Protein AF-A0A929ZZF8-F1 (afdb_monomer)

Solvent-accessible surface area (backbone atoms only — not comparable to full-atom values): 20125 Å² total; per-residue (Å²): 111,71,65,62,53,54,57,50,54,38,15,33,63,67,55,44,53,51,32,57,51,46,28,46,53,19,52,50,47,31,55,55,30,52,52,50,51,52,43,38,55,76,42,32,47,84,77,70,45,85,51,51,58,79,18,67,64,44,49,53,50,49,53,52,53,47,51,56,45,50,35,61,78,68,66,30,41,81,85,72,52,85,56,95,71,74,53,60,42,65,78,49,26,41,59,30,40,37,36,24,36,53,92,77,68,41,81,76,49,67,62,55,89,67,94,54,63,63,36,77,51,78,44,56,39,38,55,65,76,70,63,73,44,58,88,87,80,62,74,94,80,70,79,55,51,32,39,33,43,38,35,32,35,58,73,62,80,10,89,28,42,64,40,46,49,37,52,51,46,55,54,48,61,76,40,62,73,60,41,56,59,52,34,55,50,16,52,52,44,31,53,50,23,50,55,50,47,58,69,20,37,27,37,42,68,100,46,90,65,63,51,83,56,80,75,59,70,52,33,49,55,57,54,50,48,53,53,47,51,52,50,54,50,52,52,50,48,32,71,76,69,46,67,78,59,92,61,69,78,72,86,70,87,88,62,73,80,63,53,45,80,64,48,61,54,49,37,50,45,43,43,66,71,40,52,44,55,48,53,50,52,52,48,51,51,52,38,41,51,52,23,32,60,72,58,49,71,45,67,72,45,20,56,60,26,48,53,27,43,54,52,19,66,75,67,69,71,45,89,61,49,16,57,49,53,40,50,50,52,52,49,52,52,53,49,52,52,52,53,49,52,51,50,50,51,52,49,49,50,49,52,52,51,54,65,67,48,58,76,70,69,78,78,118

Sequence (364 aa):
MKERNKKRLRSSYLCKVIAFILFALAATADIVGMNAISYLSTAGAYDGISKYSDTADARARAAVTANNYVLYALDINTNFIGDQYKSFDRENSNLSVEIYEVASNQLIHKNFDVEESTLHGTAYFYGNNSDGYFQDYIEKNNEPTYRIEYSLAKDLNARDDFYYCDTVYNLQYRFRYIIFPIEFFSIIILIGSVIFLFYGAGHVDDKPGITLSWIDKIPLDIFAFIVLMVWTYASFYTYNNGFPDIAINFYQQGYYYGFAKASIIKYIMVIVGGVIPFLQFTLLFFLSLATRIKYGNWYKNTLIYYIGTIISDLLQIGGYFPVFLLGSFVFWVVFYFLVQLQLYVLLGIFLFIASYARPFLACV

Structure (mmCIF, N/CA/C/O backbone):
data_AF-A0A929ZZF8-F1
#
_entry.id   AF-A0A929ZZF8-F1
#
loop_
_atom_site.group_PDB
_atom_site.id
_atom_site.type_symbol
_atom_site.label_atom_id
_atom_site.label_alt_id
_atom_site.label_comp_id
_atom_site.label_asym_id
_atom_site.label_entity_id
_atom_site.label_seq_id
_atom_site.pdbx_PDB_ins_code
_atom_site.Cartn_x
_atom_site.Cartn_y
_atom_site.Cartn_z
_atom_site.occupancy
_atom_site.B_iso_or_equiv
_atom_site.auth_seq_id
_atom_site.auth_comp_id
_atom_site.auth_asym_id
_atom_site.auth_atom_id
_atom_site.pdbx_PDB_model_num
ATOM 1 N N . MET A 1 1 ? -28.400 26.271 21.221 1.00 49.81 1 MET A N 1
ATOM 2 C CA . MET A 1 1 ? -28.622 25.627 19.897 1.00 49.81 1 MET A CA 1
ATOM 3 C C . MET A 1 1 ? -27.403 24.828 19.398 1.00 49.81 1 MET A C 1
ATOM 5 O O . MET A 1 1 ? -27.570 23.659 19.072 1.00 49.81 1 MET A O 1
ATOM 9 N N . LYS A 1 2 ? -26.173 25.382 19.423 1.00 55.16 2 LYS A N 1
ATOM 10 C CA . LYS A 1 2 ? -24.924 24.678 19.026 1.00 55.16 2 LYS A CA 1
ATOM 11 C C . LYS A 1 2 ? -24.658 23.352 19.767 1.00 55.16 2 LYS A C 1
ATOM 13 O O . LYS A 1 2 ? -24.309 22.368 19.126 1.00 55.16 2 LYS A O 1
ATOM 18 N N . GLU A 1 3 ? -24.859 23.288 21.085 1.00 58.69 3 GLU A N 1
ATOM 19 C CA . GLU A 1 3 ? -24.644 22.052 21.866 1.00 58.69 3 GLU A CA 1
ATOM 20 C C . GLU A 1 3 ? -25.651 20.940 21.557 1.00 58.69 3 GLU A C 1
ATOM 22 O O . GLU A 1 3 ? -25.280 19.770 21.486 1.00 58.69 3 GLU A O 1
ATOM 27 N N . ARG A 1 4 ? -26.919 21.300 21.322 1.00 59.88 4 ARG A N 1
ATOM 28 C CA . ARG A 1 4 ? -27.975 20.344 20.959 1.00 59.88 4 ARG A CA 1
ATOM 29 C C . ARG A 1 4 ? -27.694 19.721 19.587 1.00 59.88 4 ARG A C 1
ATOM 31 O O . ARG A 1 4 ? -27.819 18.512 19.434 1.00 59.88 4 ARG A O 1
ATOM 38 N N . ASN A 1 5 ? -27.201 20.522 18.637 1.00 62.41 5 ASN A N 1
ATOM 39 C CA . ASN A 1 5 ? -26.766 20.038 17.324 1.00 62.41 5 ASN A CA 1
ATOM 40 C C . ASN A 1 5 ? -25.513 19.149 17.410 1.00 62.41 5 ASN A C 1
ATOM 42 O O . ASN A 1 5 ? -25.488 18.091 16.787 1.00 62.41 5 ASN A O 1
ATOM 46 N N . LYS A 1 6 ? -24.509 19.508 18.229 1.00 61.16 6 LYS A N 1
ATOM 47 C CA . LYS A 1 6 ? -23.326 18.654 18.474 1.00 61.16 6 LYS A CA 1
ATOM 48 C C . LYS A 1 6 ? -23.700 17.306 19.102 1.00 61.16 6 LYS A C 1
ATOM 50 O O . LYS A 1 6 ? -23.182 16.273 18.681 1.00 61.16 6 LYS A O 1
ATOM 55 N N . LYS A 1 7 ? -24.618 17.301 20.080 1.00 62.03 7 LYS A N 1
ATOM 56 C CA . LYS A 1 7 ? -25.124 16.063 20.696 1.00 62.03 7 LYS A CA 1
ATOM 57 C C . LYS A 1 7 ? -25.859 15.178 19.688 1.00 62.03 7 LYS A C 1
ATOM 59 O O . LYS A 1 7 ? -25.658 13.972 19.752 1.00 62.03 7 LYS A O 1
ATOM 64 N N . ARG A 1 8 ? -26.620 15.759 18.751 1.00 71.69 8 ARG A N 1
ATOM 65 C CA . ARG A 1 8 ? -27.340 15.031 17.687 1.00 71.69 8 ARG A CA 1
ATOM 66 C C . ARG A 1 8 ? -26.402 14.439 16.626 1.00 71.69 8 ARG A C 1
ATOM 68 O O . ARG A 1 8 ? -26.598 13.320 16.182 1.00 71.69 8 ARG A O 1
ATOM 75 N N . LEU A 1 9 ? -25.341 15.156 16.252 1.00 77.56 9 LEU A N 1
ATOM 76 C CA . LEU A 1 9 ? -24.381 14.683 15.242 1.00 77.56 9 LEU A CA 1
ATOM 77 C C . LEU A 1 9 ? -23.565 13.468 15.710 1.00 77.56 9 LEU A C 1
ATOM 79 O O . LEU A 1 9 ? -23.358 12.539 14.939 1.00 77.56 9 LEU A O 1
ATOM 83 N N . ARG A 1 10 ? -23.116 13.451 16.973 1.00 79.12 10 ARG A N 1
ATOM 84 C CA . ARG A 1 10 ? -22.292 12.347 17.511 1.00 79.12 10 ARG A CA 1
ATOM 85 C C . ARG A 1 10 ? -23.076 11.071 17.832 1.00 79.12 10 ARG A C 1
ATOM 87 O O . ARG A 1 10 ? -22.470 10.015 17.989 1.00 79.12 10 ARG A O 1
ATOM 94 N N . SER A 1 11 ? -24.387 11.188 18.025 1.00 82.75 11 SER A N 1
ATOM 95 C CA . SER A 1 11 ? -25.293 10.073 18.329 1.00 82.75 11 SER A CA 1
ATOM 96 C C . SER A 1 11 ? -25.892 9.466 17.058 1.00 82.75 11 SER A C 1
ATOM 98 O O . SER A 1 11 ? -26.111 8.255 17.028 1.00 82.75 11 SER A O 1
ATOM 100 N N . SER A 1 12 ? -25.989 10.263 15.986 1.00 88.19 12 SER A N 1
ATOM 101 C CA . SER A 1 12 ? -26.486 9.831 14.683 1.00 88.19 12 SER A CA 1
ATOM 102 C C . SER A 1 12 ? -25.690 8.676 14.080 1.00 88.19 12 SER A C 1
ATOM 104 O O . SER A 1 12 ? -24.490 8.787 13.813 1.00 88.19 12 SER A O 1
ATOM 106 N N . TYR A 1 13 ? -26.389 7.575 13.798 1.00 86.50 13 TYR A N 1
ATOM 107 C CA . TYR A 1 13 ? -25.817 6.418 13.110 1.00 86.50 13 TYR A CA 1
ATOM 108 C C . TYR A 1 13 ? -25.398 6.756 11.673 1.00 86.50 13 TYR A C 1
ATOM 110 O O . TYR A 1 13 ? -24.289 6.422 11.259 1.00 86.50 13 TYR A O 1
ATOM 118 N N . LEU A 1 14 ? -26.238 7.498 10.941 1.00 90.19 14 LEU A N 1
ATOM 119 C CA . LEU A 1 14 ? -25.970 7.893 9.556 1.00 90.19 14 LEU A CA 1
ATOM 120 C C . LEU A 1 14 ? -24.661 8.685 9.436 1.00 90.19 14 LEU A C 1
ATOM 122 O O . LEU A 1 14 ? -23.830 8.375 8.586 1.00 90.19 14 LEU A O 1
ATOM 126 N N . CYS A 1 15 ? -24.435 9.665 10.316 1.00 91.75 15 CYS A N 1
ATOM 127 C CA . CYS A 1 15 ? -23.204 10.457 10.292 1.00 91.75 15 CYS A CA 1
ATOM 128 C C . CYS A 1 15 ? -21.953 9.607 10.554 1.00 91.75 15 CYS A C 1
ATOM 130 O O . CYS A 1 15 ? -20.905 9.872 9.971 1.00 91.75 15 CYS A O 1
ATOM 132 N N . LYS A 1 16 ? -22.048 8.571 11.396 1.00 92.31 16 LYS A N 1
ATOM 133 C CA . LYS A 1 16 ? -20.931 7.646 11.648 1.00 92.31 16 LYS A CA 1
ATOM 134 C C . LYS A 1 16 ? -20.652 6.749 10.456 1.00 92.31 16 LYS A C 1
ATOM 136 O O . LYS A 1 16 ? -19.490 6.561 10.124 1.00 92.31 16 LYS A O 1
ATOM 141 N N . VAL A 1 17 ? -21.691 6.240 9.796 1.00 93.62 17 VAL A N 1
ATOM 142 C CA . VAL A 1 17 ? -21.530 5.462 8.560 1.00 93.62 17 VAL A CA 1
ATOM 143 C C . VAL A 1 17 ? -20.863 6.317 7.483 1.00 93.62 17 VAL A C 1
ATOM 145 O O . VAL A 1 17 ? -19.890 5.878 6.878 1.00 93.62 17 VAL A O 1
ATOM 148 N N . ILE A 1 18 ? -21.308 7.566 7.309 1.00 95.12 18 ILE A N 1
ATOM 149 C CA . ILE A 1 18 ? -20.677 8.511 6.377 1.00 95.12 18 ILE A CA 1
ATOM 150 C C . ILE A 1 18 ? -19.205 8.727 6.742 1.00 95.12 18 ILE A C 1
ATOM 152 O O . ILE A 1 18 ? -18.351 8.604 5.873 1.00 95.12 18 ILE A O 1
ATOM 156 N N . ALA A 1 19 ? -18.881 8.984 8.012 1.00 95.19 19 ALA A N 1
ATOM 157 C CA . ALA A 1 19 ? -17.493 9.161 8.444 1.00 95.19 19 ALA A CA 1
ATOM 158 C C . ALA A 1 19 ? -16.634 7.898 8.237 1.00 95.19 19 ALA A C 1
ATOM 160 O O . ALA A 1 19 ? -15.463 8.000 7.889 1.00 95.19 19 ALA A O 1
ATOM 161 N N . PHE A 1 20 ? -17.208 6.706 8.401 1.00 94.62 20 PHE A N 1
ATOM 162 C CA . PHE A 1 20 ? -16.515 5.437 8.170 1.00 94.62 20 PHE A CA 1
ATOM 163 C C . PHE A 1 20 ? -16.231 5.175 6.681 1.00 94.62 20 PHE A C 1
ATOM 165 O O . PHE A 1 20 ? -15.184 4.629 6.332 1.00 94.62 20 PHE A O 1
ATOM 172 N N . ILE A 1 21 ? -17.135 5.602 5.793 1.00 95.56 21 ILE A N 1
ATOM 173 C CA . ILE A 1 21 ? -16.930 5.561 4.337 1.00 95.56 21 ILE A CA 1
ATOM 174 C C . ILE A 1 21 ? -15.920 6.629 3.908 1.00 95.56 21 ILE A C 1
ATOM 176 O O . ILE A 1 21 ? -15.020 6.337 3.125 1.00 95.56 21 ILE A O 1
ATOM 180 N N . LEU A 1 22 ? -16.023 7.848 4.448 1.00 96.19 22 LEU A N 1
ATOM 181 C CA . LEU A 1 22 ? -15.064 8.924 4.188 1.00 96.19 22 LEU A CA 1
ATOM 182 C C . LEU A 1 22 ? -13.650 8.529 4.611 1.00 96.19 22 LEU A C 1
ATOM 184 O O . LEU A 1 22 ? -12.713 8.796 3.867 1.00 96.19 22 LEU A O 1
ATOM 188 N N . PHE A 1 23 ? -13.501 7.836 5.742 1.00 95.62 23 PHE A N 1
ATOM 189 C CA . PHE A 1 23 ? -12.228 7.247 6.151 1.00 95.62 23 PHE A CA 1
ATOM 190 C C . PHE A 1 23 ? -11.669 6.298 5.082 1.00 95.62 23 PHE A C 1
ATOM 192 O O . PHE A 1 23 ? -10.499 6.401 4.735 1.00 95.62 23 PHE A O 1
ATOM 199 N N . ALA A 1 24 ? -12.499 5.415 4.520 1.00 93.81 24 ALA A N 1
ATOM 200 C CA . ALA A 1 24 ? -12.081 4.462 3.489 1.00 93.81 24 ALA A CA 1
ATOM 201 C C . ALA A 1 24 ? -11.633 5.156 2.197 1.00 93.81 24 ALA A C 1
ATOM 203 O O . ALA A 1 24 ? -10.590 4.826 1.634 1.00 93.81 24 ALA A O 1
ATOM 204 N N . LEU A 1 25 ? -12.418 6.136 1.739 1.00 94.88 25 LEU A N 1
ATOM 205 C CA . LEU A 1 25 ? -12.122 6.907 0.532 1.00 94.88 25 LEU A CA 1
ATOM 206 C C . LEU A 1 25 ? -10.853 7.743 0.708 1.00 94.88 25 LEU A C 1
ATOM 208 O O . LEU A 1 25 ? -10.003 7.746 -0.177 1.00 94.88 25 LEU A O 1
ATOM 212 N N . ALA A 1 26 ? -10.706 8.401 1.860 1.00 95.00 26 ALA A N 1
ATOM 213 C CA . ALA A 1 26 ? -9.518 9.176 2.189 1.00 95.00 26 ALA A CA 1
ATOM 214 C C . ALA A 1 26 ? -8.275 8.287 2.293 1.00 95.00 26 ALA A C 1
ATOM 216 O O . ALA A 1 26 ? -7.273 8.605 1.672 1.00 95.00 26 ALA A O 1
ATOM 217 N N . ALA A 1 27 ? -8.352 7.145 2.984 1.00 89.94 27 ALA A N 1
ATOM 218 C CA . ALA A 1 27 ? -7.244 6.191 3.066 1.00 89.94 27 ALA A CA 1
ATOM 219 C C . ALA A 1 27 ? -6.866 5.611 1.692 1.00 89.94 27 ALA A C 1
ATOM 221 O O . ALA A 1 27 ? -5.693 5.395 1.414 1.00 89.94 27 ALA A O 1
ATOM 222 N N . THR A 1 28 ? -7.842 5.391 0.805 1.00 90.06 28 THR A N 1
ATOM 223 C CA . THR A 1 28 ? -7.565 4.951 -0.574 1.00 90.06 28 THR A CA 1
ATOM 224 C C . THR A 1 28 ? -6.835 6.038 -1.355 1.00 90.06 28 THR A C 1
ATOM 226 O O . THR A 1 28 ? -5.845 5.751 -2.021 1.00 90.06 28 THR A O 1
ATOM 229 N N . ALA A 1 29 ? -7.322 7.280 -1.273 1.00 91.12 29 ALA A N 1
ATOM 230 C CA . ALA A 1 29 ? -6.707 8.421 -1.941 1.00 91.12 29 ALA A CA 1
ATOM 231 C C . ALA A 1 29 ? -5.278 8.671 -1.441 1.00 91.12 29 ALA A C 1
ATOM 233 O O . ALA A 1 29 ? -4.411 8.903 -2.268 1.00 91.12 29 ALA A O 1
ATOM 234 N N . ASP A 1 30 ? -5.052 8.546 -0.132 1.00 88.81 30 ASP A N 1
ATOM 235 C CA . ASP A 1 30 ? -3.749 8.675 0.531 1.00 88.81 30 ASP A CA 1
ATOM 236 C C . ASP A 1 30 ? -2.758 7.601 0.059 1.00 88.81 30 ASP A C 1
ATOM 238 O O . ASP A 1 30 ? -1.693 7.899 -0.467 1.00 88.81 30 ASP A O 1
ATOM 242 N N . ILE A 1 31 ? -3.145 6.322 0.106 1.00 83.44 31 ILE A N 1
ATOM 243 C CA . ILE A 1 31 ? -2.264 5.232 -0.343 1.00 83.44 31 ILE A CA 1
ATOM 244 C C . ILE A 1 31 ? -1.918 5.380 -1.830 1.00 83.44 31 ILE A C 1
ATOM 246 O O . ILE A 1 31 ? -0.754 5.242 -2.210 1.00 83.44 31 ILE A O 1
ATOM 250 N N . VAL A 1 32 ? -2.906 5.646 -2.688 1.00 83.38 32 VAL A N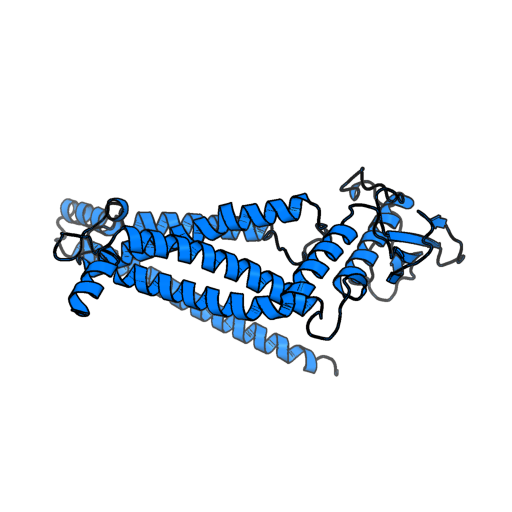 1
ATOM 251 C CA . VAL A 1 32 ? -2.670 5.821 -4.131 1.00 83.38 32 VAL A CA 1
ATOM 252 C C . VAL A 1 32 ? -1.847 7.087 -4.399 1.00 83.38 32 VAL A C 1
ATOM 254 O O . VAL A 1 32 ? -0.949 7.062 -5.242 1.00 83.38 32 VAL A O 1
ATOM 257 N N . GLY A 1 33 ? -2.128 8.166 -3.667 1.00 85.00 33 GLY A N 1
ATOM 258 C CA . GLY A 1 33 ? -1.442 9.451 -3.726 1.00 85.00 33 GLY A CA 1
ATOM 259 C C . GLY A 1 33 ? 0.035 9.328 -3.385 1.00 85.00 33 GLY A C 1
ATOM 260 O O . GLY A 1 33 ? 0.888 9.630 -4.224 1.00 85.00 33 GLY A O 1
ATOM 261 N N . MET A 1 34 ? 0.336 8.789 -2.207 1.00 81.56 34 MET A N 1
ATOM 262 C CA . MET A 1 34 ? 1.691 8.522 -1.732 1.00 81.56 34 MET A CA 1
ATOM 263 C C . MET A 1 34 ? 2.489 7.636 -2.699 1.00 81.56 34 MET A C 1
ATOM 265 O O . MET A 1 34 ? 3.639 7.953 -3.009 1.00 81.56 34 MET A O 1
ATOM 269 N N . ASN A 1 35 ? 1.888 6.562 -3.225 1.00 78.56 35 ASN A N 1
ATOM 270 C CA . ASN A 1 35 ? 2.550 5.687 -4.202 1.00 78.56 35 ASN A CA 1
ATOM 271 C C . ASN A 1 35 ? 2.909 6.432 -5.494 1.00 78.56 35 ASN A C 1
ATOM 273 O O . ASN A 1 35 ? 4.026 6.308 -5.995 1.00 78.56 35 ASN A O 1
ATOM 277 N N . ALA A 1 36 ? 1.987 7.233 -6.025 1.00 80.38 36 ALA A N 1
ATOM 278 C CA . ALA A 1 36 ? 2.232 8.008 -7.234 1.00 80.38 36 ALA A CA 1
ATOM 279 C C . ALA A 1 36 ? 3.254 9.137 -7.008 1.00 80.38 36 ALA A C 1
ATOM 281 O O . ALA A 1 36 ? 4.106 9.352 -7.866 1.00 80.38 36 ALA A O 1
ATOM 282 N N . ILE A 1 37 ? 3.236 9.818 -5.855 1.00 80.88 37 ILE A N 1
ATOM 283 C CA . ILE A 1 37 ? 4.266 10.809 -5.492 1.00 80.88 37 ILE A CA 1
ATOM 284 C C . ILE A 1 37 ? 5.641 10.137 -5.407 1.00 80.88 37 ILE A C 1
ATOM 286 O O . ILE A 1 37 ? 6.603 10.645 -5.980 1.00 80.88 37 ILE A O 1
ATOM 290 N N . SER A 1 38 ? 5.734 8.988 -4.730 1.00 78.62 38 SER A N 1
ATOM 291 C CA . SER A 1 38 ? 6.981 8.226 -4.593 1.00 78.62 38 SER A CA 1
ATOM 292 C C . SER A 1 38 ? 7.528 7.780 -5.953 1.00 78.62 38 SER A C 1
ATOM 294 O O . SER A 1 38 ? 8.702 8.010 -6.261 1.00 78.62 38 SER A O 1
ATOM 296 N N . TYR A 1 39 ? 6.670 7.232 -6.815 1.00 77.50 39 TYR A N 1
ATOM 297 C CA . TYR A 1 39 ? 7.050 6.833 -8.169 1.00 77.50 39 TYR A CA 1
ATOM 298 C C . TYR A 1 39 ? 7.491 8.029 -9.027 1.00 77.50 39 TYR A C 1
ATOM 300 O O . TYR A 1 39 ? 8.566 8.005 -9.619 1.00 77.50 39 TYR A O 1
ATOM 308 N N . LEU A 1 40 ? 6.716 9.116 -9.061 1.00 81.12 40 LEU A N 1
ATOM 309 C CA . LEU A 1 40 ? 7.071 10.310 -9.835 1.00 81.12 40 LEU A CA 1
ATOM 310 C C . LEU A 1 40 ? 8.361 10.968 -9.328 1.00 81.12 40 LEU A C 1
ATOM 312 O O . LEU A 1 40 ? 9.154 11.458 -10.132 1.00 81.12 40 LEU A O 1
ATOM 316 N N . SER A 1 41 ? 8.590 10.959 -8.013 1.00 78.06 41 SER A N 1
ATOM 317 C CA . SER A 1 41 ? 9.827 11.463 -7.416 1.00 78.06 41 SER A CA 1
ATOM 318 C C . SER A 1 41 ? 11.031 10.615 -7.812 1.00 78.06 41 SER A C 1
ATOM 320 O O . SER A 1 41 ? 12.045 11.168 -8.220 1.00 78.06 41 SER A O 1
ATOM 322 N N . THR A 1 42 ? 10.931 9.289 -7.724 1.00 76.00 42 THR A N 1
ATOM 323 C CA . THR A 1 42 ? 12.029 8.384 -8.113 1.00 76.00 42 THR A CA 1
ATOM 324 C C . THR A 1 42 ? 12.288 8.401 -9.618 1.00 76.00 42 THR A C 1
ATOM 326 O O . THR A 1 42 ? 13.431 8.274 -10.051 1.00 76.00 42 THR A O 1
ATOM 329 N N . ALA A 1 43 ? 11.253 8.640 -10.422 1.00 76.12 43 ALA A N 1
ATOM 330 C CA . ALA A 1 43 ? 11.365 8.813 -11.863 1.00 76.12 43 ALA A CA 1
ATOM 331 C C . ALA A 1 43 ? 11.850 10.217 -12.291 1.00 76.12 43 ALA A C 1
ATOM 333 O O . ALA A 1 43 ? 11.940 10.481 -13.489 1.00 76.12 43 ALA A O 1
ATOM 334 N N . GLY A 1 44 ? 12.136 11.130 -11.351 1.00 80.75 44 GLY A N 1
ATOM 335 C CA . GLY A 1 44 ? 12.631 12.484 -11.636 1.00 80.75 44 GLY A CA 1
ATOM 336 C C . GLY A 1 44 ? 11.606 13.412 -12.301 1.00 80.75 44 GLY A C 1
ATOM 337 O O . GLY A 1 44 ? 11.970 14.425 -12.902 1.00 80.75 44 GLY A O 1
ATOM 338 N N . ALA A 1 45 ? 10.309 13.100 -12.207 1.00 87.12 45 ALA A N 1
ATOM 339 C CA . ALA A 1 45 ? 9.242 13.881 -12.837 1.00 87.12 45 ALA A CA 1
ATOM 340 C C . ALA A 1 45 ? 9.136 15.319 -12.296 1.00 87.12 45 ALA A C 1
ATOM 342 O O . ALA A 1 45 ? 8.669 16.226 -12.992 1.00 87.12 45 ALA A O 1
ATOM 343 N N . TYR A 1 46 ? 9.556 15.529 -11.046 1.00 87.56 46 TYR A N 1
ATOM 344 C CA . TYR A 1 46 ? 9.621 16.847 -10.414 1.00 87.56 46 TYR A CA 1
ATOM 345 C C . TYR A 1 46 ? 10.919 17.606 -10.738 1.00 87.56 46 TYR A C 1
ATOM 347 O O . TYR A 1 46 ? 10.945 18.825 -10.583 1.00 87.56 46 TYR A O 1
ATOM 355 N N . ASP A 1 47 ? 11.925 16.914 -11.283 1.00 89.94 47 ASP A N 1
ATOM 356 C CA . ASP A 1 47 ? 13.244 17.453 -11.649 1.00 89.94 47 ASP A CA 1
ATOM 357 C C . ASP A 1 47 ? 13.357 17.794 -13.148 1.00 89.94 47 ASP A C 1
ATOM 359 O O . ASP A 1 47 ? 14.429 18.126 -13.649 1.00 89.94 47 ASP A O 1
ATOM 363 N N . GLY A 1 48 ? 12.242 17.730 -13.885 1.00 88.25 48 GLY A N 1
ATOM 364 C CA . GLY A 1 48 ? 12.161 18.120 -15.298 1.00 88.25 48 GLY A CA 1
ATOM 365 C C . GLY A 1 48 ? 12.108 16.959 -16.294 1.00 88.25 48 GLY A C 1
ATOM 366 O O . GLY A 1 48 ? 11.925 17.207 -17.487 1.00 88.25 48 GLY A O 1
ATOM 367 N N . ILE A 1 49 ? 12.184 15.705 -15.836 1.00 90.06 49 ILE A N 1
ATOM 368 C CA . ILE A 1 49 ? 11.953 14.538 -16.697 1.00 90.06 49 ILE A CA 1
ATOM 369 C C . ILE A 1 49 ? 10.464 14.497 -17.055 1.00 90.06 49 ILE A C 1
ATOM 371 O O . ILE A 1 49 ? 9.613 14.535 -16.173 1.00 90.06 49 ILE A O 1
ATOM 375 N N . SER A 1 50 ? 10.140 14.494 -18.349 1.00 91.00 50 SER A N 1
ATOM 376 C CA . SER A 1 50 ? 8.750 14.598 -18.832 1.00 91.00 50 SER A CA 1
ATOM 377 C C . SER A 1 50 ? 8.253 13.389 -19.609 1.00 91.00 50 SER A C 1
ATOM 379 O O . SER A 1 50 ? 7.054 13.278 -19.857 1.00 91.00 50 SER A O 1
ATOM 381 N N . LYS A 1 51 ? 9.159 12.486 -19.978 1.00 90.69 51 LYS A N 1
ATOM 382 C CA . LYS A 1 51 ? 8.868 11.276 -20.739 1.00 90.69 51 LYS A CA 1
ATOM 383 C C . LYS A 1 51 ? 9.347 10.066 -19.965 1.00 90.69 51 LYS A C 1
ATOM 385 O O . LYS A 1 51 ? 10.409 10.112 -19.344 1.00 90.69 51 LYS A O 1
ATOM 390 N N . TYR A 1 52 ? 8.606 8.969 -20.074 1.00 87.81 52 TYR A N 1
ATOM 391 C CA . TYR A 1 52 ? 9.000 7.713 -19.450 1.00 87.81 52 TYR A CA 1
ATOM 392 C C . TYR A 1 52 ? 10.356 7.212 -19.970 1.00 87.81 52 TYR A C 1
ATOM 394 O O . TYR A 1 52 ? 11.189 6.790 -19.172 1.00 87.81 52 TYR A O 1
ATOM 402 N N . SER A 1 53 ? 10.618 7.337 -21.276 1.00 88.06 53 SER A N 1
ATOM 403 C CA . SER A 1 53 ? 11.876 6.918 -21.921 1.00 88.06 53 SER A CA 1
ATOM 404 C C . SER A 1 53 ? 13.133 7.518 -21.288 1.00 88.06 53 SER A C 1
ATOM 406 O O . SER A 1 53 ? 14.196 6.906 -21.320 1.00 88.06 53 SER A O 1
ATOM 408 N N . ASP A 1 54 ? 13.014 8.703 -20.692 1.00 88.69 54 ASP A N 1
ATOM 409 C CA . ASP A 1 54 ? 14.139 9.440 -20.120 1.00 88.69 54 ASP A CA 1
ATOM 410 C C . ASP A 1 54 ? 14.421 9.033 -18.662 1.00 88.69 54 ASP A C 1
ATOM 412 O O . ASP A 1 54 ? 15.439 9.428 -18.090 1.00 88.69 54 ASP A O 1
ATOM 416 N N . THR A 1 55 ? 13.544 8.224 -18.058 1.00 84.00 55 THR A N 1
ATOM 417 C CA . THR A 1 55 ? 13.651 7.779 -16.664 1.00 84.00 55 THR A CA 1
ATOM 418 C C . THR A 1 55 ? 14.723 6.701 -16.477 1.00 84.00 55 THR A C 1
ATOM 420 O O . THR A 1 55 ? 15.025 5.910 -17.375 1.00 84.00 55 THR A O 1
ATOM 423 N N . ALA A 1 56 ? 15.279 6.621 -15.265 1.00 80.12 56 ALA A N 1
ATOM 424 C CA . ALA A 1 56 ? 16.202 5.548 -14.895 1.00 80.12 56 ALA A CA 1
ATOM 425 C C . ALA A 1 56 ? 15.530 4.160 -14.929 1.00 80.12 56 ALA A C 1
ATOM 427 O O . ALA A 1 56 ? 16.174 3.189 -15.319 1.00 80.12 56 ALA A O 1
ATOM 428 N N . ASP A 1 57 ? 14.235 4.071 -14.591 1.00 78.88 57 ASP A N 1
ATOM 429 C CA . ASP A 1 57 ? 13.461 2.823 -14.680 1.00 78.88 57 ASP A CA 1
ATOM 430 C C . ASP A 1 57 ? 13.366 2.321 -16.124 1.00 78.88 57 ASP A C 1
ATOM 432 O O . ASP A 1 57 ? 13.648 1.152 -16.372 1.00 78.88 57 ASP A O 1
ATOM 436 N N . ALA A 1 58 ? 13.046 3.191 -17.090 1.00 82.38 58 ALA A N 1
ATOM 437 C CA . ALA A 1 58 ? 12.982 2.794 -18.497 1.00 82.38 58 ALA A CA 1
ATOM 438 C C . ALA A 1 58 ? 14.326 2.249 -19.001 1.00 82.38 58 ALA A C 1
ATOM 440 O O . ALA A 1 58 ? 14.356 1.226 -19.687 1.00 82.38 58 ALA A O 1
ATOM 441 N N . ARG A 1 59 ? 15.443 2.879 -18.607 1.00 82.31 59 ARG A N 1
ATOM 442 C CA . ARG A 1 59 ? 16.801 2.415 -18.944 1.00 82.31 59 ARG A CA 1
ATOM 443 C C . ARG A 1 59 ? 17.125 1.062 -18.323 1.00 82.31 59 ARG A C 1
ATOM 445 O O . ARG A 1 59 ? 17.557 0.157 -19.034 1.00 82.31 59 ARG A O 1
ATOM 452 N N . ALA A 1 60 ? 16.893 0.913 -17.020 1.00 76.75 60 ALA A N 1
ATOM 453 C CA . ALA A 1 60 ? 17.143 -0.338 -16.309 1.00 76.75 60 ALA A CA 1
ATOM 454 C C . ALA A 1 60 ? 16.292 -1.482 -16.885 1.00 76.75 60 ALA A C 1
ATOM 456 O O . ALA A 1 60 ? 16.796 -2.571 -17.159 1.00 76.75 60 ALA A O 1
ATOM 457 N N . ARG A 1 61 ? 15.012 -1.213 -17.163 1.00 78.81 61 ARG A N 1
ATOM 458 C CA . ARG A 1 61 ? 14.082 -2.175 -17.758 1.00 78.81 61 ARG A CA 1
ATOM 459 C C . ARG A 1 61 ? 14.470 -2.563 -19.181 1.00 78.81 61 ARG A C 1
ATOM 461 O O . ARG A 1 61 ? 14.377 -3.743 -19.520 1.00 78.81 61 ARG A O 1
ATOM 468 N N . ALA A 1 62 ? 14.913 -1.610 -20.001 1.00 82.25 62 ALA A N 1
ATOM 469 C CA . ALA A 1 62 ? 15.421 -1.879 -21.345 1.00 82.25 62 ALA A CA 1
ATOM 470 C C . ALA A 1 62 ? 16.661 -2.777 -21.308 1.00 82.25 62 ALA A C 1
ATOM 472 O O . ALA A 1 62 ? 16.682 -3.796 -21.995 1.00 82.25 62 ALA A O 1
ATOM 473 N N . ALA A 1 63 ? 17.629 -2.481 -20.437 1.00 77.62 63 ALA A N 1
ATOM 474 C CA . ALA A 1 63 ? 18.828 -3.302 -20.274 1.00 77.62 63 ALA A CA 1
ATOM 475 C C . ALA A 1 63 ? 18.501 -4.744 -19.837 1.00 77.62 63 ALA A C 1
ATOM 477 O O . ALA A 1 63 ? 19.008 -5.701 -20.420 1.00 77.62 63 ALA A O 1
ATOM 478 N N . VAL A 1 64 ? 17.600 -4.917 -18.864 1.00 74.81 64 VAL A N 1
ATOM 479 C CA . VAL A 1 64 ? 17.174 -6.247 -18.388 1.00 74.81 64 VAL A CA 1
ATOM 480 C C . VAL A 1 64 ? 16.380 -7.007 -19.451 1.00 74.81 64 VAL A C 1
ATOM 482 O O . VAL A 1 64 ? 16.584 -8.203 -19.648 1.00 74.81 64 VAL A O 1
ATOM 485 N N . THR A 1 65 ? 15.479 -6.330 -20.162 1.00 78.19 65 THR A N 1
ATOM 486 C CA . THR A 1 65 ? 14.697 -6.964 -21.234 1.00 78.19 65 THR A CA 1
ATOM 487 C C . THR A 1 65 ? 15.606 -7.399 -22.382 1.00 78.19 65 THR A C 1
ATOM 489 O O . THR A 1 65 ? 15.438 -8.498 -22.906 1.00 78.19 65 THR A O 1
ATOM 492 N N . ALA A 1 66 ? 16.615 -6.590 -22.715 1.00 80.50 66 ALA A N 1
ATOM 493 C CA . ALA A 1 66 ? 17.640 -6.949 -23.685 1.00 80.50 66 ALA A CA 1
ATOM 494 C C . ALA A 1 66 ? 18.492 -8.142 -23.212 1.00 80.50 66 ALA A C 1
ATOM 496 O O . ALA A 1 66 ? 18.794 -9.025 -24.008 1.00 80.50 66 ALA A O 1
ATOM 497 N N . ASN A 1 67 ? 18.810 -8.236 -21.916 1.00 75.69 67 ASN A N 1
ATOM 498 C CA . ASN A 1 67 ? 19.494 -9.403 -21.345 1.00 75.69 67 ASN A CA 1
ATOM 499 C C . ASN A 1 67 ? 18.673 -10.691 -21.505 1.00 75.69 67 ASN A C 1
ATOM 501 O O . ASN A 1 67 ? 19.184 -11.712 -21.961 1.00 75.69 67 ASN A O 1
ATOM 505 N N . ASN A 1 68 ? 17.380 -10.630 -21.187 1.00 76.75 68 ASN A N 1
ATOM 506 C CA . ASN A 1 68 ? 16.482 -11.771 -21.359 1.00 76.75 68 ASN A CA 1
ATOM 507 C C . ASN A 1 68 ? 16.368 -12.183 -22.833 1.00 76.75 68 ASN A C 1
ATOM 509 O O . ASN A 1 68 ? 16.251 -13.371 -23.125 1.00 76.75 68 ASN A O 1
ATOM 513 N N . TYR A 1 69 ? 16.459 -11.222 -23.759 1.00 79.38 69 TYR A N 1
ATOM 514 C CA . TYR A 1 69 ? 16.521 -11.521 -25.183 1.00 79.38 69 TYR A CA 1
ATOM 515 C C . TYR A 1 69 ? 17.794 -12.269 -25.578 1.00 79.38 69 TYR A C 1
ATOM 517 O O . TYR A 1 69 ? 17.704 -13.201 -26.365 1.00 79.38 69 TYR A O 1
ATOM 525 N N . VAL A 1 70 ? 18.963 -11.930 -25.023 1.00 78.94 70 VAL A N 1
ATOM 526 C CA . VAL A 1 70 ? 20.205 -12.682 -25.293 1.00 78.94 70 VAL A CA 1
ATOM 527 C C . VAL A 1 70 ? 20.088 -14.129 -24.837 1.00 78.94 70 VAL A C 1
ATOM 529 O O . VAL A 1 70 ? 20.418 -15.037 -25.597 1.00 78.94 70 VAL A O 1
ATOM 532 N N . LEU A 1 71 ? 19.573 -14.346 -23.624 1.00 77.06 71 LEU A N 1
ATOM 533 C CA . LEU A 1 71 ? 19.355 -15.692 -23.091 1.00 77.06 71 LEU A CA 1
ATOM 534 C C . LEU A 1 71 ? 18.413 -16.516 -23.980 1.00 77.06 71 LEU A C 1
ATOM 536 O O . LEU A 1 71 ? 18.654 -17.704 -24.175 1.00 77.06 71 LEU A O 1
ATOM 540 N N . TYR A 1 72 ? 17.380 -15.873 -24.532 1.00 77.31 72 TYR A N 1
ATOM 541 C CA . TYR A 1 72 ? 16.420 -16.477 -25.457 1.00 77.31 72 TYR A CA 1
ATOM 542 C C . TYR A 1 72 ? 17.014 -16.736 -26.853 1.00 77.31 72 TYR A C 1
ATOM 544 O O . TYR A 1 72 ? 16.931 -17.848 -27.362 1.00 77.31 72 TYR A O 1
ATOM 552 N N . ALA A 1 73 ? 17.631 -15.728 -27.471 1.00 80.25 73 ALA A N 1
ATOM 553 C CA . ALA A 1 73 ? 18.127 -15.774 -28.845 1.00 80.25 73 ALA A CA 1
ATOM 554 C C . ALA A 1 73 ? 19.321 -16.718 -29.028 1.00 80.25 73 ALA A C 1
ATOM 556 O O . ALA A 1 73 ? 19.489 -17.296 -30.101 1.00 80.25 73 ALA A O 1
ATOM 557 N N . LEU A 1 74 ? 20.159 -16.850 -27.996 1.00 78.69 74 LEU A N 1
ATOM 558 C CA . LEU A 1 74 ? 21.350 -17.701 -28.012 1.00 78.69 74 LEU A CA 1
ATOM 559 C C . LEU A 1 74 ? 21.139 -19.050 -27.310 1.00 78.69 74 LEU A C 1
ATOM 561 O O . LEU A 1 74 ? 22.093 -19.814 -27.190 1.00 78.69 74 LEU A O 1
ATOM 565 N N . ASP A 1 75 ? 19.920 -19.333 -26.836 1.00 75.06 75 ASP A N 1
ATOM 566 C CA . ASP A 1 75 ? 19.554 -20.573 -26.132 1.00 75.06 75 ASP A CA 1
ATOM 567 C C . ASP A 1 75 ? 20.483 -20.906 -24.939 1.00 75.06 75 ASP A C 1
ATOM 569 O O . ASP A 1 75 ? 20.809 -22.057 -24.655 1.00 75.06 75 ASP A O 1
ATOM 573 N N . ILE A 1 76 ? 20.953 -19.868 -24.233 1.00 69.00 76 ILE A N 1
ATOM 574 C CA . ILE A 1 76 ? 21.972 -19.973 -23.170 1.00 69.00 76 ILE A CA 1
ATOM 575 C C . ILE A 1 76 ? 21.395 -20.552 -21.870 1.00 69.00 76 ILE A C 1
ATOM 577 O O . ILE A 1 76 ? 22.120 -21.152 -21.084 1.00 69.00 76 ILE A O 1
ATOM 581 N N . ASN A 1 77 ? 20.102 -20.376 -21.589 1.00 63.12 77 ASN A N 1
ATOM 582 C CA . ASN A 1 77 ? 19.494 -20.946 -20.386 1.00 63.12 77 ASN A CA 1
ATOM 583 C C . ASN A 1 77 ? 18.003 -21.237 -20.590 1.00 63.12 77 ASN A C 1
ATOM 585 O O . ASN A 1 77 ? 17.145 -20.378 -20.378 1.00 63.12 77 ASN A O 1
ATOM 589 N N . THR A 1 78 ? 17.687 -22.485 -20.939 1.00 52.75 78 THR A N 1
ATOM 590 C CA . THR A 1 78 ? 16.311 -22.954 -21.177 1.00 52.75 78 THR A CA 1
ATOM 591 C C . THR A 1 78 ? 15.435 -22.975 -19.919 1.00 52.75 78 THR A C 1
ATOM 593 O O . THR A 1 78 ? 14.211 -23.038 -20.027 1.00 52.75 78 THR A O 1
ATOM 596 N N . ASN A 1 79 ? 16.033 -22.913 -18.722 1.00 49.28 79 ASN A N 1
ATOM 597 C CA . ASN A 1 79 ? 15.312 -22.938 -17.443 1.00 49.28 79 ASN A CA 1
ATOM 598 C C . ASN A 1 79 ? 14.883 -21.538 -16.970 1.00 49.28 79 ASN A C 1
ATOM 600 O O . ASN A 1 79 ? 13.983 -21.432 -16.140 1.00 49.28 79 ASN A O 1
ATOM 604 N N . PHE A 1 80 ? 15.492 -20.471 -17.503 1.00 48.50 80 PHE A N 1
ATOM 605 C CA . PHE A 1 80 ? 15.121 -19.073 -17.228 1.00 48.50 80 PHE A CA 1
ATOM 606 C C . PHE A 1 80 ? 14.020 -18.541 -18.154 1.00 48.50 80 PHE A C 1
ATOM 608 O O . PHE A 1 80 ? 13.632 -17.374 -18.060 1.00 48.50 80 PHE A O 1
ATOM 615 N N . ILE A 1 81 ? 13.469 -19.399 -19.016 1.00 48.34 81 ILE A N 1
ATOM 616 C CA . ILE A 1 81 ? 12.321 -19.088 -19.863 1.00 48.34 81 ILE A CA 1
ATOM 617 C C . ILE A 1 81 ? 11.046 -19.114 -18.998 1.00 48.34 81 ILE A C 1
ATOM 619 O O . ILE A 1 81 ? 10.179 -19.973 -19.133 1.00 48.34 81 ILE A O 1
ATOM 623 N N . GLY A 1 82 ? 10.947 -18.164 -18.064 1.00 41.69 82 GLY A N 1
ATOM 624 C CA . GLY A 1 82 ? 9.788 -17.955 -17.189 1.00 41.69 82 GLY A CA 1
ATOM 625 C C . GLY A 1 82 ? 8.520 -17.511 -17.926 1.00 41.69 82 GLY A C 1
ATOM 626 O O . GLY A 1 82 ? 7.464 -17.445 -17.314 1.00 41.69 82 GLY A O 1
ATOM 627 N N . ASP A 1 83 ? 8.615 -17.263 -19.233 1.00 44.47 83 ASP A N 1
ATOM 628 C CA . ASP A 1 83 ? 7.496 -17.216 -20.169 1.00 44.47 83 ASP A CA 1
ATOM 629 C C . ASP A 1 83 ? 8.001 -17.743 -21.520 1.00 44.47 83 ASP A C 1
ATOM 631 O O . ASP A 1 83 ? 8.621 -17.003 -22.282 1.00 44.47 83 ASP A O 1
ATOM 635 N N . GLN A 1 84 ? 7.701 -18.999 -21.870 1.00 41.47 84 GLN A N 1
ATOM 636 C CA . GLN A 1 84 ? 7.942 -19.580 -23.212 1.00 41.47 84 GLN A CA 1
ATOM 637 C C . GLN A 1 84 ? 7.130 -18.887 -24.337 1.00 41.47 84 GLN A C 1
ATOM 639 O O . GLN A 1 84 ? 6.959 -19.432 -25.421 1.00 41.47 84 GLN A O 1
ATOM 644 N N . TYR A 1 85 ? 6.615 -17.683 -24.070 1.00 43.09 85 TYR A N 1
ATOM 645 C CA . TYR A 1 85 ? 5.641 -16.947 -24.870 1.00 43.09 85 TYR A CA 1
ATOM 646 C C . TYR A 1 85 ? 5.949 -15.448 -25.007 1.00 43.09 85 TYR A C 1
ATOM 648 O O . TYR A 1 85 ? 5.149 -14.736 -25.614 1.00 43.09 85 TYR A O 1
ATOM 656 N N . LYS A 1 86 ? 7.075 -14.933 -24.485 1.00 55.31 86 LYS A N 1
ATOM 657 C CA . LYS A 1 86 ? 7.523 -13.581 -24.863 1.00 55.31 86 LYS A CA 1
ATOM 658 C C . LYS A 1 86 ? 8.162 -13.649 -26.248 1.00 55.31 86 LYS A C 1
ATOM 660 O O . LYS A 1 86 ? 9.366 -13.836 -26.382 1.00 55.31 86 LYS A O 1
ATOM 665 N N . SER A 1 87 ? 7.341 -13.519 -27.284 1.00 62.59 87 SER A N 1
ATOM 666 C CA . SER A 1 87 ? 7.823 -13.209 -28.625 1.00 62.59 87 SER A CA 1
ATOM 667 C C . SER A 1 87 ? 8.445 -11.813 -28.606 1.00 62.59 87 SER A C 1
ATOM 669 O O . SER A 1 87 ? 7.819 -10.827 -28.219 1.00 62.59 87 SER A O 1
ATOM 671 N N . PHE A 1 88 ? 9.706 -11.730 -29.017 1.00 75.44 88 PHE A N 1
ATOM 672 C CA . PHE A 1 88 ? 10.424 -10.464 -29.194 1.00 75.44 88 PHE A CA 1
ATOM 673 C C . PHE A 1 88 ? 10.220 -9.879 -30.595 1.00 75.44 88 PHE A C 1
ATOM 675 O O . PHE A 1 88 ? 10.927 -8.957 -30.999 1.00 75.44 88 PHE A O 1
ATOM 682 N N . ASP A 1 89 ? 9.238 -10.412 -31.320 1.00 81.81 89 ASP A N 1
ATOM 683 C CA . ASP A 1 89 ? 8.782 -9.897 -32.599 1.00 81.81 89 ASP A CA 1
ATOM 684 C C . ASP A 1 89 ? 8.147 -8.519 -32.422 1.00 81.81 89 ASP A C 1
ATOM 686 O O . ASP A 1 89 ? 7.584 -8.193 -31.371 1.00 81.81 89 ASP A O 1
ATOM 690 N N . ARG A 1 90 ? 8.157 -7.724 -33.492 1.00 83.75 90 ARG A N 1
ATOM 691 C CA . ARG A 1 90 ? 7.645 -6.347 -33.479 1.00 83.75 90 ARG A CA 1
ATOM 692 C C . ARG A 1 90 ? 6.183 -6.227 -33.027 1.00 83.75 90 ARG A C 1
ATOM 694 O O . ARG A 1 90 ? 5.796 -5.195 -32.488 1.00 83.75 90 ARG A O 1
ATOM 701 N N . GLU A 1 91 ? 5.368 -7.261 -33.234 1.00 84.00 91 GLU A N 1
ATOM 702 C CA . GLU A 1 91 ? 3.959 -7.285 -32.807 1.00 84.00 91 GLU A CA 1
ATOM 703 C C . GLU A 1 91 ? 3.793 -7.377 -31.282 1.00 84.00 91 GLU A C 1
ATOM 705 O O . GLU A 1 91 ? 2.768 -6.962 -30.739 1.00 84.00 91 GLU A O 1
ATOM 710 N N . ASN A 1 92 ? 4.804 -7.908 -30.590 1.00 80.44 92 ASN A N 1
ATOM 711 C CA . ASN A 1 92 ? 4.736 -8.272 -29.176 1.00 80.44 92 ASN A CA 1
ATOM 712 C C . ASN A 1 92 ? 5.777 -7.544 -28.309 1.00 80.44 92 ASN A C 1
ATOM 714 O O . ASN A 1 92 ? 5.633 -7.527 -27.086 1.00 80.44 92 ASN A O 1
ATOM 718 N N . SER A 1 93 ? 6.769 -6.882 -28.917 1.00 85.06 93 SER A N 1
ATOM 719 C CA . SER A 1 93 ? 7.760 -6.060 -28.219 1.00 85.06 93 SER A CA 1
ATOM 720 C C . SER A 1 93 ? 8.024 -4.723 -28.914 1.00 85.06 93 SER A C 1
ATOM 722 O O . SER A 1 93 ? 8.116 -4.624 -30.139 1.00 85.06 93 SER A O 1
ATOM 724 N N . ASN A 1 94 ? 8.204 -3.679 -28.106 1.00 89.00 94 ASN A N 1
ATOM 725 C CA . ASN A 1 94 ? 8.611 -2.351 -28.554 1.00 89.00 94 ASN A CA 1
ATOM 726 C C . ASN A 1 94 ? 10.130 -2.119 -28.485 1.00 89.00 94 ASN A C 1
ATOM 728 O O . ASN A 1 94 ? 10.599 -1.075 -28.946 1.00 89.00 94 ASN A O 1
ATOM 732 N N . LEU A 1 95 ? 10.894 -3.065 -27.928 1.00 89.88 95 LEU A N 1
ATOM 733 C CA . LEU A 1 95 ? 12.342 -2.961 -27.751 1.00 89.88 95 LEU A CA 1
ATOM 734 C C . LEU A 1 95 ? 13.078 -3.715 -28.864 1.00 89.88 95 LEU A C 1
ATOM 736 O O . LEU A 1 95 ? 13.010 -4.940 -28.937 1.00 89.88 95 LEU A O 1
ATOM 740 N N . SER A 1 96 ? 13.805 -2.990 -29.709 1.00 91.12 96 SER A N 1
ATOM 741 C CA . SER A 1 96 ? 14.744 -3.587 -30.659 1.00 91.12 96 SER A CA 1
ATOM 742 C C . SER A 1 96 ? 16.054 -3.911 -29.956 1.00 91.12 96 SER A C 1
ATOM 744 O O . SER A 1 96 ? 16.521 -3.128 -29.125 1.00 91.12 96 SER A O 1
ATOM 746 N N . VAL A 1 97 ? 16.615 -5.075 -30.262 1.00 90.69 97 VAL A N 1
ATOM 747 C CA . VAL A 1 97 ? 17.847 -5.581 -29.667 1.00 90.69 97 VAL A CA 1
ATOM 748 C C . VAL A 1 97 ? 18.724 -6.187 -30.755 1.00 90.69 97 VAL A C 1
ATOM 750 O O . VAL A 1 97 ? 18.287 -7.043 -31.527 1.00 90.69 97 VAL A O 1
ATOM 753 N N . GLU A 1 98 ? 19.981 -5.765 -30.766 1.00 92.19 98 GLU A N 1
ATOM 754 C CA . GLU A 1 98 ? 21.041 -6.247 -31.640 1.00 92.19 98 GLU A CA 1
ATOM 755 C C . GLU A 1 98 ? 22.166 -6.840 -30.791 1.00 92.19 98 GLU A C 1
ATOM 757 O O . GLU A 1 98 ? 22.627 -6.228 -29.826 1.00 92.19 98 GLU A O 1
ATOM 762 N N . ILE A 1 99 ? 22.599 -8.048 -31.142 1.00 90.31 99 ILE A N 1
ATOM 763 C CA . ILE A 1 99 ? 23.613 -8.805 -30.409 1.00 90.31 99 ILE A CA 1
ATOM 764 C C . ILE A 1 99 ? 24.861 -8.906 -31.275 1.00 90.31 99 ILE A C 1
ATOM 766 O O . ILE A 1 99 ? 24.829 -9.498 -32.355 1.00 90.31 99 ILE A O 1
ATOM 770 N N . TYR A 1 100 ? 25.965 -8.379 -30.765 1.00 89.44 100 TYR A N 1
ATOM 771 C CA . TYR A 1 100 ? 27.277 -8.412 -31.392 1.00 89.44 100 TYR A CA 1
ATOM 772 C C . TYR A 1 100 ? 28.228 -9.284 -30.577 1.00 89.44 100 TYR A C 1
ATOM 774 O O . TYR A 1 100 ? 28.283 -9.186 -29.350 1.00 89.44 100 TYR A O 1
ATOM 782 N N . GLU A 1 101 ? 29.026 -10.104 -31.250 1.00 88.31 101 GLU A N 1
ATOM 783 C CA . GLU A 1 101 ? 30.162 -10.767 -30.612 1.00 88.31 101 GLU A CA 1
ATOM 784 C C . GLU A 1 101 ? 31.269 -9.742 -30.348 1.00 88.31 101 GLU A C 1
ATOM 786 O O . GLU A 1 101 ? 31.661 -9.006 -31.254 1.00 88.31 101 GLU A O 1
ATOM 791 N N . VAL A 1 102 ? 31.805 -9.684 -29.126 1.00 86.25 102 VAL A N 1
ATOM 792 C CA . VAL A 1 102 ? 32.830 -8.678 -28.785 1.00 86.25 102 VAL A CA 1
ATOM 793 C C . VAL A 1 102 ? 34.147 -8.938 -29.521 1.00 86.25 102 VAL A C 1
ATOM 795 O O . VAL A 1 102 ? 34.781 -7.994 -29.986 1.00 86.25 102 VAL A O 1
ATOM 798 N N . ALA A 1 103 ? 34.539 -10.207 -29.674 1.00 83.94 103 ALA A N 1
ATOM 799 C CA . ALA A 1 103 ? 35.815 -10.588 -30.280 1.00 83.94 103 ALA A CA 1
ATOM 800 C C . ALA A 1 103 ? 35.897 -10.264 -31.783 1.00 83.94 103 ALA A C 1
ATOM 802 O O . ALA A 1 103 ? 36.930 -9.798 -32.261 1.00 83.94 103 ALA A O 1
ATOM 803 N N . SER A 1 104 ? 34.817 -10.510 -32.529 1.00 84.25 104 SER A N 1
ATOM 804 C CA . SER A 1 104 ? 34.763 -10.317 -33.986 1.00 84.25 104 SER A CA 1
ATOM 805 C C . SER A 1 104 ? 34.050 -9.027 -34.406 1.00 84.25 104 SER A C 1
ATOM 807 O O . SER A 1 104 ? 34.135 -8.629 -35.568 1.00 84.25 104 SER A O 1
ATOM 809 N N . ASN A 1 105 ? 33.347 -8.365 -33.478 1.00 87.94 105 ASN A N 1
ATOM 810 C CA . ASN A 1 105 ? 32.431 -7.252 -33.744 1.00 87.94 105 ASN A CA 1
ATOM 811 C C . ASN A 1 105 ? 31.366 -7.587 -34.810 1.00 87.94 105 ASN A C 1
ATOM 813 O O . ASN A 1 105 ? 30.858 -6.698 -35.497 1.00 87.94 105 ASN A O 1
ATOM 817 N N . GLN A 1 106 ? 31.035 -8.870 -34.970 1.00 90.62 106 GLN A N 1
ATOM 818 C CA . GLN A 1 106 ? 30.047 -9.343 -35.930 1.00 90.62 106 GLN A CA 1
ATOM 819 C C . GLN A 1 106 ? 28.651 -9.369 -35.299 1.00 90.62 106 GLN A C 1
ATOM 821 O O . GLN A 1 106 ? 28.480 -9.815 -34.164 1.00 90.62 106 GLN A O 1
ATOM 826 N N . LEU A 1 107 ? 27.645 -8.920 -36.055 1.00 91.12 107 LEU A N 1
ATOM 827 C CA . LEU A 1 107 ? 26.238 -9.065 -35.683 1.00 91.12 107 LEU A CA 1
ATOM 828 C C . LEU A 1 107 ? 25.847 -10.549 -35.729 1.00 91.12 107 LEU A C 1
ATOM 830 O O . LEU A 1 107 ? 25.921 -11.180 -36.786 1.00 91.12 107 LEU A O 1
ATOM 834 N N . ILE A 1 108 ? 25.416 -11.089 -34.591 1.00 89.38 108 ILE A N 1
ATOM 835 C CA . ILE A 1 108 ? 24.945 -12.472 -34.456 1.00 89.38 108 ILE A CA 1
ATOM 836 C C . ILE A 1 108 ? 23.434 -12.538 -34.660 1.00 89.38 108 ILE A C 1
ATOM 838 O O . ILE A 1 108 ? 22.934 -13.400 -35.381 1.00 89.38 108 ILE A O 1
ATOM 842 N N . HIS A 1 109 ? 22.698 -11.645 -33.997 1.00 88.50 109 HIS A N 1
ATOM 843 C CA . HIS A 1 109 ? 21.245 -11.716 -33.962 1.00 88.50 109 HIS A CA 1
ATOM 844 C C . HIS A 1 109 ? 20.607 -10.338 -33.798 1.00 88.50 109 HIS A C 1
ATOM 846 O O . HIS A 1 109 ? 21.156 -9.461 -33.132 1.00 88.50 109 HIS A O 1
ATOM 852 N N . LYS A 1 110 ? 19.428 -10.167 -34.393 1.00 90.44 110 LYS A N 1
ATOM 853 C CA . LYS A 1 110 ? 18.620 -8.946 -34.342 1.00 90.44 110 LYS A CA 1
ATOM 854 C C . LYS A 1 110 ? 17.148 -9.326 -34.421 1.00 90.44 110 LYS A C 1
ATOM 856 O O . LYS A 1 110 ? 16.805 -10.166 -35.248 1.00 90.44 110 LYS A O 1
ATOM 861 N N . ASN A 1 111 ? 16.298 -8.730 -33.584 1.00 88.44 111 ASN A N 1
ATOM 862 C CA . ASN A 1 111 ? 14.856 -9.008 -33.635 1.00 88.44 111 ASN A CA 1
ATOM 863 C C . ASN A 1 111 ? 14.148 -8.253 -34.766 1.00 88.44 111 ASN A C 1
ATOM 865 O O . ASN A 1 111 ? 13.494 -8.865 -35.603 1.00 88.44 111 ASN A O 1
ATOM 869 N N . PHE A 1 112 ? 14.243 -6.925 -34.784 1.00 89.25 112 PHE A N 1
ATOM 870 C CA . PHE A 1 112 ? 13.575 -6.071 -35.761 1.00 89.25 112 PHE A CA 1
ATOM 871 C C . PHE A 1 112 ? 14.231 -4.690 -35.846 1.00 89.25 112 PHE A C 1
ATOM 873 O O . PHE A 1 112 ? 14.937 -4.254 -34.934 1.00 89.25 112 PHE A O 1
ATOM 880 N N . ASP A 1 113 ? 13.965 -3.989 -36.945 1.00 87.56 113 ASP A N 1
ATOM 881 C CA . ASP A 1 113 ? 14.386 -2.609 -37.177 1.00 87.56 113 ASP A CA 1
ATOM 882 C C . ASP A 1 113 ? 13.426 -1.590 -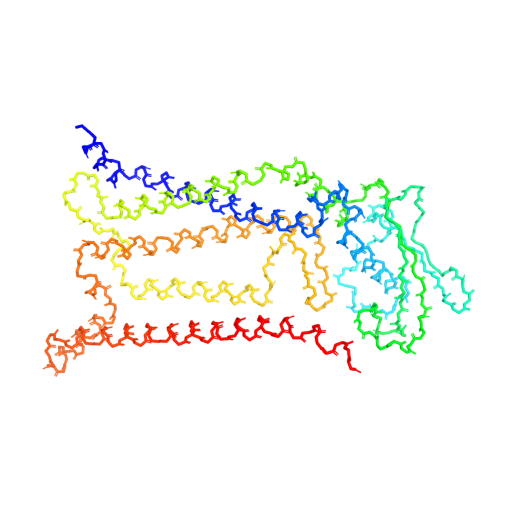36.552 1.00 87.56 113 ASP A C 1
ATOM 884 O O . ASP A 1 113 ? 12.208 -1.782 -36.515 1.00 87.56 113 ASP A O 1
ATOM 888 N N . VAL A 1 114 ? 13.986 -0.476 -36.080 1.00 86.62 114 VAL A N 1
ATOM 889 C CA . VAL A 1 114 ? 13.242 0.666 -35.538 1.00 86.62 114 VAL A CA 1
ATOM 890 C C . VAL A 1 114 ? 13.623 1.907 -36.330 1.00 86.62 114 VAL A C 1
ATOM 892 O O . VAL A 1 114 ? 14.794 2.268 -36.378 1.00 86.62 114 VAL A O 1
ATOM 895 N N . GLU A 1 115 ? 12.631 2.562 -36.935 1.00 82.56 115 GLU A N 1
ATOM 896 C CA . GLU A 1 115 ? 12.839 3.781 -37.729 1.00 82.56 115 GLU A CA 1
ATOM 897 C C . GLU A 1 115 ? 13.197 4.987 -36.849 1.00 82.56 115 GLU A C 1
ATOM 899 O O . GLU A 1 115 ? 14.156 5.704 -37.122 1.00 82.56 115 GLU A O 1
ATOM 904 N N . GLU A 1 116 ? 12.451 5.188 -35.757 1.00 87.50 116 GLU A N 1
ATOM 905 C CA . GLU A 1 116 ? 12.703 6.233 -34.763 1.00 87.50 116 GLU A CA 1
ATOM 906 C C . GLU A 1 116 ? 12.647 5.655 -33.347 1.00 87.50 116 GLU A C 1
ATOM 908 O O . GLU A 1 116 ? 11.726 4.914 -32.989 1.00 87.50 116 GLU A O 1
ATOM 913 N N . SER A 1 117 ? 13.615 6.033 -32.514 1.00 88.62 117 SER A N 1
ATOM 914 C CA . SER A 1 117 ? 13.752 5.539 -31.145 1.00 88.62 117 SER A CA 1
ATOM 915 C C . SER A 1 117 ? 13.818 6.680 -30.134 1.00 88.62 117 SER A C 1
ATOM 917 O O . SER A 1 117 ? 14.349 7.760 -30.395 1.00 88.62 117 SER A O 1
ATOM 919 N N . THR A 1 118 ? 13.232 6.430 -28.966 1.00 88.19 118 THR A N 1
ATOM 920 C CA . THR A 1 118 ? 13.214 7.357 -27.823 1.00 88.19 118 THR A CA 1
ATOM 921 C C . THR A 1 118 ? 14.293 7.068 -26.791 1.00 88.19 118 THR A C 1
ATOM 923 O O . THR A 1 118 ? 14.607 7.937 -25.983 1.00 88.19 118 THR A O 1
ATOM 926 N N . LEU A 1 119 ? 14.851 5.860 -26.797 1.00 88.12 119 LEU A N 1
ATOM 927 C CA . LEU A 1 119 ? 15.870 5.436 -25.849 1.00 88.12 119 LEU A CA 1
ATOM 928 C C . LEU A 1 119 ? 16.851 4.531 -26.578 1.00 88.12 119 LEU A C 1
ATOM 930 O O . LEU A 1 119 ? 16.443 3.517 -27.131 1.00 88.12 119 LEU A O 1
ATOM 934 N N . HIS A 1 120 ? 18.134 4.858 -26.491 1.00 89.50 120 HIS A N 1
ATOM 935 C CA . HIS A 1 120 ? 19.212 3.984 -26.930 1.00 89.50 120 HIS A CA 1
ATOM 936 C C . HIS A 1 120 ? 20.131 3.679 -25.761 1.00 89.50 120 HIS A C 1
ATOM 938 O O . HIS A 1 120 ? 20.404 4.549 -24.926 1.00 89.50 120 HIS A O 1
ATOM 944 N N . GLY A 1 121 ? 20.638 2.457 -25.725 1.00 85.56 121 GLY A N 1
ATOM 945 C CA . GLY A 1 121 ? 21.659 2.086 -24.771 1.00 85.56 121 GLY A CA 1
ATOM 946 C C . GLY A 1 121 ? 22.492 0.920 -25.258 1.00 85.56 121 GLY A C 1
ATOM 947 O O . GLY A 1 121 ? 22.112 0.165 -26.152 1.00 85.56 121 GLY A O 1
ATOM 948 N N . THR A 1 122 ? 23.656 0.796 -24.636 1.00 84.69 122 THR A N 1
ATOM 949 C CA . THR A 1 122 ? 24.557 -0.328 -24.839 1.00 84.69 122 THR A CA 1
ATOM 950 C C . THR A 1 122 ? 24.659 -1.096 -23.537 1.00 84.69 122 THR A C 1
ATOM 952 O O . THR A 1 122 ? 24.710 -0.527 -22.445 1.00 84.69 122 THR A O 1
ATOM 955 N N . ALA A 1 123 ? 24.650 -2.403 -23.680 1.00 80.75 123 ALA A N 1
ATOM 956 C CA . ALA A 1 123 ? 24.627 -3.399 -22.642 1.00 80.75 123 ALA A CA 1
ATOM 957 C C . ALA A 1 123 ? 25.762 -4.393 -22.911 1.00 80.75 123 ALA A C 1
ATOM 959 O O . ALA A 1 123 ? 26.118 -4.630 -24.065 1.00 80.75 123 ALA A O 1
ATOM 960 N N . TYR A 1 124 ? 26.325 -4.984 -21.863 1.00 79.94 124 TYR A N 1
ATOM 961 C CA . TYR A 1 124 ? 27.362 -6.003 -22.005 1.00 79.94 124 TYR A CA 1
ATOM 962 C C . TYR A 1 124 ? 26.950 -7.251 -21.244 1.00 79.94 124 TYR A C 1
ATOM 964 O O . TYR A 1 124 ? 26.532 -7.172 -20.088 1.00 79.94 124 TYR A O 1
ATOM 972 N N . PHE A 1 125 ? 27.062 -8.389 -21.918 1.00 76.75 125 PHE A N 1
ATOM 973 C CA . PHE A 1 125 ? 26.765 -9.693 -21.353 1.00 76.75 125 PHE A CA 1
ATOM 974 C C . PHE A 1 125 ? 28.065 -10.403 -21.000 1.00 76.75 125 PHE A C 1
ATOM 976 O O . PHE A 1 125 ? 28.949 -10.566 -21.848 1.00 76.75 125 PHE A O 1
ATOM 983 N N . TYR A 1 126 ? 28.159 -10.840 -19.751 1.00 71.88 126 TYR A N 1
ATOM 984 C CA . TYR A 1 126 ? 29.322 -11.523 -19.211 1.00 71.88 126 TYR A CA 1
ATOM 985 C C . TYR A 1 126 ? 28.875 -12.911 -18.748 1.00 71.88 126 TYR A C 1
ATOM 987 O O . TYR A 1 126 ? 28.160 -13.045 -17.755 1.00 71.88 126 TYR A O 1
ATOM 995 N N . GLY A 1 127 ? 29.261 -13.948 -19.487 1.00 63.03 127 GLY A N 1
ATOM 996 C CA . GLY A 1 127 ? 28.942 -15.327 -19.131 1.00 63.03 127 GLY A CA 1
ATOM 997 C C . GLY A 1 127 ? 29.148 -16.295 -20.291 1.00 63.03 127 GLY A C 1
ATOM 998 O O . GLY A 1 127 ? 28.880 -15.959 -21.442 1.00 63.03 127 GLY A O 1
ATOM 999 N N . ASN A 1 128 ? 29.596 -17.510 -19.967 1.00 57.72 128 ASN A N 1
ATOM 1000 C CA . ASN A 1 128 ? 29.433 -18.676 -20.840 1.00 57.72 128 ASN A CA 1
ATOM 1001 C C . ASN A 1 128 ? 28.019 -19.254 -20.671 1.00 57.72 128 ASN A C 1
ATOM 1003 O O . ASN A 1 128 ? 27.305 -18.837 -19.761 1.00 57.72 128 ASN A O 1
ATOM 1007 N N . ASN A 1 129 ? 27.659 -20.203 -21.545 1.00 50.09 129 ASN A N 1
ATOM 1008 C CA . ASN A 1 129 ? 26.360 -20.851 -21.822 1.00 50.09 129 ASN A CA 1
ATOM 1009 C C . ASN A 1 129 ? 25.486 -21.354 -20.631 1.00 50.09 129 ASN A C 1
ATOM 1011 O O . ASN A 1 129 ? 24.695 -22.268 -20.824 1.00 50.09 129 ASN A O 1
ATOM 1015 N N . SER A 1 130 ? 25.611 -20.834 -19.409 1.00 45.72 130 SER A N 1
ATOM 1016 C CA . SER A 1 130 ? 24.771 -21.177 -18.255 1.00 45.72 130 SER A CA 1
ATOM 1017 C C . SER A 1 130 ? 24.541 -20.033 -17.250 1.00 45.72 130 SER A C 1
ATOM 1019 O O . SER A 1 130 ? 23.478 -20.005 -16.630 1.00 45.72 130 SER A O 1
ATOM 1021 N N . ASP A 1 131 ? 25.459 -19.060 -17.126 1.00 49.06 131 ASP A N 1
ATOM 1022 C CA . ASP A 1 131 ? 25.532 -18.162 -15.950 1.00 49.06 131 ASP A CA 1
ATOM 1023 C C . ASP A 1 131 ? 25.498 -16.661 -16.311 1.00 49.06 131 ASP A C 1
ATOM 1025 O O . ASP A 1 131 ? 26.200 -15.854 -15.714 1.00 49.06 131 ASP A O 1
ATOM 1029 N N . GLY A 1 132 ? 24.737 -16.259 -17.330 1.00 50.28 132 GLY A N 1
ATOM 1030 C CA . GLY A 1 132 ? 24.707 -14.867 -17.800 1.00 50.28 132 GLY A CA 1
ATOM 1031 C C . GLY A 1 132 ? 24.324 -13.836 -16.734 1.00 50.28 132 GLY A C 1
ATOM 1032 O O . GLY A 1 132 ? 23.181 -13.840 -16.274 1.00 50.28 132 GLY A O 1
ATOM 1033 N N . TYR A 1 133 ? 25.229 -12.903 -16.406 1.00 52.94 133 TYR A N 1
ATOM 1034 C CA . TYR A 1 133 ? 24.933 -11.769 -15.520 1.00 52.94 133 TYR A CA 1
ATOM 1035 C C . TYR A 1 133 ? 25.222 -10.416 -16.177 1.00 52.94 133 TYR A C 1
ATOM 1037 O O . TYR A 1 133 ? 26.157 -10.249 -16.965 1.00 52.94 133 TYR A O 1
ATOM 1045 N N . PHE A 1 134 ? 24.418 -9.423 -15.789 1.00 56.09 134 PHE A N 1
ATOM 1046 C CA . PHE A 1 134 ? 24.648 -8.016 -16.091 1.00 56.09 134 PHE A CA 1
ATOM 1047 C C . PHE A 1 134 ? 25.525 -7.357 -15.015 1.00 56.09 134 PHE A C 1
ATOM 1049 O O . PHE A 1 134 ? 25.628 -7.843 -13.890 1.00 56.09 134 PHE A O 1
ATOM 1056 N N . GLN A 1 135 ? 26.119 -6.228 -15.388 1.00 50.53 135 GLN A N 1
ATOM 1057 C CA . GLN A 1 135 ? 27.225 -5.472 -14.782 1.00 50.53 135 GLN A CA 1
ATOM 1058 C C . GLN A 1 135 ? 27.207 -5.156 -13.261 1.00 50.53 135 GLN A C 1
ATOM 1060 O O . GLN A 1 135 ? 28.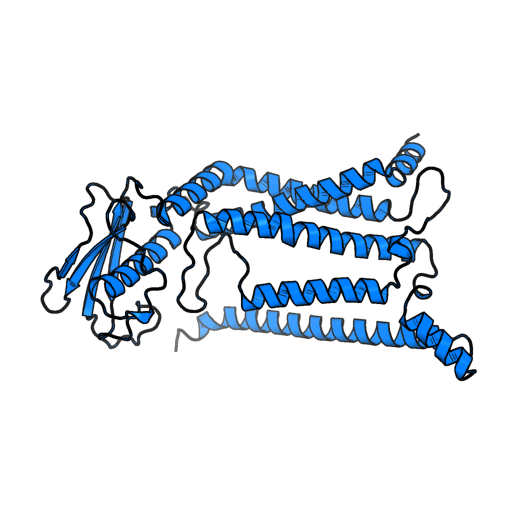157 -4.539 -12.787 1.00 50.53 135 GLN A O 1
ATOM 1065 N N . ASP A 1 136 ? 26.211 -5.578 -12.478 1.00 41.84 136 ASP A N 1
ATOM 1066 C CA . ASP A 1 136 ? 26.125 -5.263 -11.039 1.00 41.84 136 ASP A CA 1
ATOM 1067 C C . ASP A 1 136 ? 26.806 -6.297 -10.117 1.00 41.84 136 ASP A C 1
ATOM 1069 O O . ASP A 1 136 ? 27.083 -5.982 -8.961 1.00 41.84 136 ASP A O 1
ATOM 1073 N N . TYR A 1 137 ? 27.100 -7.516 -10.595 1.00 42.66 137 TYR A N 1
ATOM 1074 C CA . TYR A 1 137 ? 27.580 -8.624 -9.741 1.00 42.66 137 TYR A CA 1
ATOM 1075 C C . TYR A 1 137 ? 28.847 -9.344 -10.222 1.00 42.66 137 TYR A C 1
ATOM 1077 O O . TYR A 1 137 ? 29.191 -10.400 -9.693 1.00 42.66 137 TYR A O 1
ATOM 1085 N N . ILE A 1 138 ? 29.555 -8.791 -11.207 1.00 50.88 138 ILE A N 1
ATOM 1086 C CA . ILE A 1 138 ? 30.765 -9.416 -11.745 1.00 50.88 138 ILE A CA 1
ATOM 1087 C C . ILE A 1 138 ? 31.999 -8.626 -11.323 1.00 50.88 138 ILE A C 1
ATOM 1089 O O . ILE A 1 138 ? 32.108 -7.419 -11.543 1.00 50.88 138 ILE A O 1
ATOM 1093 N N . GLU A 1 139 ? 32.943 -9.341 -10.708 1.00 45.84 139 GLU A N 1
ATOM 1094 C CA . GLU A 1 139 ? 34.307 -8.872 -10.504 1.00 45.84 139 GLU A CA 1
ATOM 1095 C C . GLU A 1 139 ? 34.856 -8.337 -11.829 1.00 45.84 139 GLU A C 1
ATOM 1097 O O . GLU A 1 139 ? 34.812 -9.005 -12.857 1.00 45.84 139 GLU A O 1
ATOM 1102 N N . LYS A 1 140 ? 35.379 -7.113 -11.780 1.00 48.75 140 LYS A N 1
ATOM 1103 C CA . LYS A 1 140 ? 35.822 -6.231 -12.875 1.00 48.75 140 LYS A CA 1
ATOM 1104 C C . LYS A 1 140 ? 36.878 -6.816 -13.850 1.00 48.75 140 LYS A C 1
ATOM 1106 O O . LYS A 1 140 ? 37.450 -6.060 -14.627 1.00 48.75 140 LYS A O 1
ATOM 1111 N N . ASN A 1 141 ? 37.152 -8.122 -13.799 1.00 50.75 141 ASN A N 1
ATOM 1112 C CA . ASN A 1 141 ? 38.265 -8.816 -14.450 1.00 50.75 141 ASN A CA 1
ATOM 1113 C C . ASN A 1 141 ? 37.868 -9.755 -15.609 1.00 50.75 141 ASN A C 1
ATOM 1115 O O . ASN A 1 141 ? 38.768 -10.291 -16.248 1.00 50.75 141 ASN A O 1
ATOM 1119 N N . ASN A 1 142 ? 36.578 -9.960 -15.907 1.00 64.69 142 ASN A N 1
ATOM 1120 C CA . ASN A 1 142 ? 36.159 -10.771 -17.061 1.00 64.69 142 ASN A CA 1
ATOM 1121 C C . ASN A 1 142 ? 35.864 -9.899 -18.292 1.00 64.69 142 ASN A C 1
ATOM 1123 O O . ASN A 1 142 ? 35.173 -8.884 -18.192 1.00 64.69 142 ASN A O 1
ATOM 1127 N N . GLU A 1 143 ? 36.354 -10.313 -19.463 1.00 70.44 143 GLU A N 1
ATOM 1128 C CA . GLU A 1 143 ? 36.003 -9.689 -20.744 1.00 70.44 143 GLU A CA 1
ATOM 1129 C C . GLU A 1 143 ? 34.553 -10.045 -21.133 1.00 70.44 143 GLU A C 1
ATOM 1131 O O . GLU A 1 143 ? 34.136 -11.192 -20.947 1.00 70.44 143 GLU A O 1
ATOM 1136 N N . PRO A 1 144 ? 33.753 -9.085 -21.639 1.00 75.31 144 PRO A N 1
ATOM 1137 C CA . PRO A 1 144 ? 32.384 -9.359 -22.066 1.00 75.31 144 PRO A CA 1
ATOM 1138 C C . PRO A 1 144 ? 32.366 -10.245 -23.314 1.00 75.31 144 PRO A C 1
ATOM 1140 O O . PRO A 1 144 ? 33.140 -10.032 -24.245 1.00 75.31 144 PRO A O 1
ATOM 1143 N N . THR A 1 145 ? 31.436 -11.198 -23.366 1.00 80.31 145 THR A N 1
ATOM 1144 C CA . THR A 1 145 ? 31.274 -12.115 -24.507 1.00 80.31 145 THR A CA 1
ATOM 1145 C C . THR A 1 145 ? 30.451 -11.465 -25.620 1.00 80.31 145 THR A C 1
ATOM 1147 O O . THR A 1 145 ? 30.825 -11.521 -26.794 1.00 80.31 145 THR A O 1
ATOM 1150 N N . TYR A 1 146 ? 29.358 -10.787 -25.248 1.00 84.12 146 TYR A N 1
ATOM 1151 C CA . TYR A 1 146 ? 28.457 -10.123 -26.192 1.00 84.12 146 TYR A CA 1
ATOM 1152 C C . TYR A 1 146 ? 28.260 -8.645 -25.845 1.00 84.12 146 TYR A C 1
ATOM 1154 O O . TYR A 1 146 ? 28.055 -8.282 -24.681 1.00 84.12 146 TYR A O 1
ATOM 1162 N N . ARG A 1 147 ? 28.284 -7.794 -26.875 1.00 87.88 147 ARG A N 1
ATOM 1163 C CA . ARG A 1 147 ? 27.808 -6.409 -26.814 1.00 87.88 147 ARG A CA 1
ATOM 1164 C C . ARG A 1 147 ? 26.371 -6.388 -27.311 1.00 87.88 147 ARG A C 1
ATOM 1166 O O . ARG A 1 147 ? 26.076 -6.891 -28.389 1.00 87.88 147 ARG A O 1
ATOM 1173 N N . ILE A 1 148 ? 25.490 -5.793 -26.526 1.00 87.75 148 ILE A N 1
ATOM 1174 C CA . ILE A 1 148 ? 24.069 -5.698 -26.823 1.00 87.75 148 ILE A CA 1
ATOM 1175 C C . ILE A 1 148 ? 23.741 -4.232 -27.058 1.00 87.75 148 ILE A C 1
ATOM 1177 O O . ILE A 1 148 ? 23.966 -3.391 -26.187 1.00 87.75 148 ILE A O 1
ATOM 1181 N N . GLU A 1 149 ? 23.193 -3.919 -28.217 1.00 90.88 149 GLU A N 1
ATOM 1182 C CA . GLU A 1 149 ? 22.665 -2.594 -28.515 1.00 90.88 149 GLU A CA 1
ATOM 1183 C C . GLU A 1 149 ? 21.146 -2.681 -28.495 1.00 90.88 149 GLU A C 1
ATOM 1185 O O . GLU A 1 149 ? 20.558 -3.541 -29.146 1.00 90.88 149 GLU A O 1
ATOM 1190 N N . TYR A 1 150 ? 20.502 -1.836 -27.693 1.00 90.50 150 TYR A N 1
ATOM 1191 C CA . TYR A 1 150 ? 19.052 -1.843 -27.557 1.00 90.50 150 TYR A CA 1
ATOM 1192 C C . TYR A 1 150 ? 18.467 -0.461 -27.812 1.00 90.50 150 TYR A C 1
ATOM 1194 O O . TYR A 1 150 ? 19.035 0.567 -27.430 1.00 90.50 150 TYR A O 1
ATOM 1202 N N . SER A 1 151 ? 17.306 -0.457 -28.461 1.00 92.25 151 SER A N 1
ATOM 1203 C CA . SER A 1 151 ? 16.606 0.747 -28.894 1.00 92.25 151 SER A CA 1
ATOM 1204 C C . SER A 1 151 ? 15.110 0.617 -28.621 1.00 92.25 151 SER A C 1
ATOM 1206 O O . SER A 1 151 ? 14.457 -0.288 -29.143 1.00 92.25 151 SER A O 1
ATOM 1208 N N . LEU A 1 152 ? 14.546 1.511 -27.809 1.00 91.69 152 LEU A N 1
ATOM 1209 C CA . LEU A 1 152 ? 13.103 1.560 -27.569 1.00 91.69 152 LEU A CA 1
ATOM 1210 C C . LEU A 1 152 ? 12.436 2.379 -28.670 1.00 91.69 152 LEU A C 1
ATOM 1212 O O . LEU A 1 152 ? 12.713 3.576 -28.803 1.00 91.69 152 LEU A O 1
ATOM 1216 N N . ALA A 1 153 ? 11.532 1.755 -29.420 1.00 90.75 153 ALA A N 1
ATOM 1217 C CA . ALA A 1 153 ? 10.804 2.442 -30.475 1.00 90.75 153 ALA A CA 1
ATOM 1218 C C . ALA A 1 153 ? 10.004 3.630 -29.933 1.00 90.75 153 ALA A C 1
ATOM 1220 O O . ALA A 1 153 ? 9.389 3.543 -28.871 1.00 90.75 153 ALA A O 1
ATOM 1221 N N . LYS A 1 154 ? 9.996 4.728 -30.692 1.00 88.62 154 LYS A N 1
ATOM 1222 C CA . LYS A 1 154 ? 9.238 5.935 -30.349 1.00 88.62 154 LYS A CA 1
ATOM 1223 C C . LYS A 1 154 ? 7.735 5.672 -30.311 1.00 88.62 154 LYS A C 1
ATOM 1225 O O . LYS A 1 154 ? 7.064 6.108 -29.381 1.00 88.62 154 LYS A O 1
ATOM 1230 N N . ASP A 1 155 ? 7.236 4.940 -31.303 1.00 87.50 155 ASP A N 1
ATOM 1231 C CA . ASP A 1 155 ? 5.843 4.512 -31.362 1.00 87.50 155 ASP A CA 1
ATOM 1232 C C . ASP A 1 155 ? 5.708 3.109 -30.754 1.00 87.50 155 ASP A C 1
ATOM 1234 O O . ASP A 1 155 ? 6.196 2.108 -31.303 1.00 87.50 155 ASP A O 1
ATOM 1238 N N . LEU A 1 156 ? 5.062 3.066 -29.584 1.00 88.81 156 LEU A N 1
ATOM 1239 C CA . LEU A 1 156 ? 4.800 1.854 -28.811 1.00 88.81 156 LEU A CA 1
ATOM 1240 C C . LEU A 1 156 ? 3.539 1.152 -29.345 1.00 88.81 156 LEU A C 1
ATOM 1242 O O . LEU A 1 156 ? 2.423 1.417 -28.893 1.00 88.81 156 LEU A O 1
ATOM 1246 N N . ASN A 1 157 ? 3.716 0.267 -30.327 1.00 86.00 157 ASN A N 1
ATOM 1247 C CA . ASN A 1 157 ? 2.626 -0.460 -30.991 1.00 86.00 157 ASN A CA 1
ATOM 1248 C C . ASN A 1 157 ? 2.243 -1.757 -30.263 1.00 86.00 157 ASN A C 1
ATOM 1250 O O . ASN A 1 157 ? 1.071 -2.144 -30.263 1.00 86.00 157 ASN A O 1
ATOM 1254 N N . ALA A 1 158 ? 3.212 -2.421 -29.629 1.00 86.19 158 ALA A N 1
ATOM 1255 C CA . ALA A 1 158 ? 2.964 -3.619 -28.836 1.00 86.19 158 ALA A CA 1
ATOM 1256 C C . ALA A 1 158 ? 2.449 -3.240 -27.439 1.00 86.19 158 ALA A C 1
ATOM 1258 O O . ALA A 1 158 ? 2.896 -2.262 -26.844 1.00 86.19 158 ALA A O 1
ATOM 1259 N N . ARG A 1 159 ? 1.528 -4.028 -26.872 1.00 82.88 159 ARG A N 1
ATOM 1260 C CA . ARG A 1 159 ? 1.044 -3.846 -25.487 1.00 82.88 159 ARG A CA 1
ATOM 1261 C C . ARG A 1 159 ? 1.952 -4.557 -24.482 1.00 82.88 159 ARG A C 1
ATOM 1263 O O . ARG A 1 159 ? 1.489 -5.394 -23.708 1.00 82.88 159 ARG A O 1
ATOM 1270 N N . ASP A 1 160 ? 3.238 -4.250 -24.547 1.00 80.00 160 ASP A N 1
ATOM 1271 C CA . ASP A 1 160 ? 4.254 -4.793 -23.653 1.00 80.00 160 ASP A CA 1
ATOM 1272 C C . ASP A 1 160 ? 4.407 -3.948 -22.376 1.00 80.00 160 ASP A C 1
ATOM 1274 O O . ASP A 1 160 ? 3.661 -2.996 -22.127 1.00 80.00 160 ASP A O 1
ATOM 1278 N N . ASP A 1 161 ? 5.384 -4.311 -21.544 1.00 77.56 161 ASP A N 1
ATOM 1279 C CA . ASP A 1 161 ? 5.661 -3.618 -20.286 1.00 77.56 161 ASP A CA 1
ATOM 1280 C C . ASP A 1 161 ? 5.973 -2.122 -20.508 1.00 77.56 161 ASP A C 1
ATOM 1282 O O . ASP A 1 161 ? 5.546 -1.287 -19.710 1.00 77.56 161 ASP A O 1
ATOM 1286 N N . PHE A 1 162 ? 6.656 -1.757 -21.604 1.00 84.69 162 PHE A N 1
ATOM 1287 C CA . PHE A 1 162 ? 6.992 -0.361 -21.909 1.00 84.69 162 PHE A CA 1
ATOM 1288 C C . PHE A 1 162 ? 5.748 0.465 -22.236 1.00 84.69 162 PHE A C 1
ATOM 1290 O O . PHE A 1 162 ? 5.634 1.589 -21.747 1.00 84.69 162 PHE A O 1
ATOM 1297 N N . TYR A 1 163 ? 4.791 -0.095 -22.984 1.00 86.12 163 TYR A N 1
ATOM 1298 C CA . TYR A 1 163 ? 3.514 0.571 -23.267 1.00 86.12 163 TYR A CA 1
ATOM 1299 C C . TYR A 1 163 ? 2.739 0.902 -21.987 1.00 86.12 163 TYR A C 1
ATOM 1301 O O . TYR A 1 163 ? 2.227 2.015 -21.826 1.00 86.12 163 TYR A O 1
ATOM 1309 N N . TYR A 1 164 ? 2.649 -0.051 -21.054 1.00 81.81 164 TYR A N 1
ATOM 1310 C CA . TYR A 1 164 ? 1.927 0.164 -19.800 1.00 81.81 164 TYR A CA 1
ATOM 1311 C C . TYR A 1 164 ? 2.650 1.141 -18.874 1.00 81.81 164 TYR A C 1
ATOM 1313 O O . TYR A 1 164 ? 1.994 2.023 -18.316 1.00 81.81 164 TYR A O 1
ATOM 1321 N N . CYS A 1 165 ? 3.975 1.031 -18.745 1.00 81.62 165 CYS A N 1
ATOM 1322 C CA . CYS A 1 165 ? 4.764 1.980 -17.965 1.00 81.62 165 CYS A CA 1
ATOM 1323 C C . CYS A 1 165 ? 4.651 3.402 -18.520 1.00 81.62 165 CYS A C 1
ATOM 1325 O O . CYS A 1 165 ? 4.371 4.320 -17.754 1.00 81.62 165 CYS A O 1
ATOM 1327 N N . ASP A 1 166 ? 4.793 3.584 -19.836 1.00 87.44 166 ASP A N 1
ATOM 1328 C CA . ASP A 1 166 ? 4.649 4.894 -20.474 1.00 87.44 166 ASP A CA 1
ATOM 1329 C C . ASP A 1 166 ? 3.236 5.459 -20.271 1.00 87.44 166 ASP A C 1
ATOM 1331 O O . ASP A 1 166 ? 3.073 6.605 -19.852 1.00 87.44 166 ASP A O 1
ATOM 1335 N N . THR A 1 167 ? 2.200 4.632 -20.442 1.00 87.19 167 THR A N 1
ATOM 1336 C CA . THR A 1 167 ? 0.804 5.042 -20.215 1.00 87.19 167 THR A CA 1
ATOM 1337 C C . THR A 1 167 ? 0.566 5.498 -18.772 1.00 87.19 167 THR A C 1
ATOM 1339 O O . THR A 1 167 ? -0.042 6.549 -18.540 1.00 87.19 167 THR A O 1
ATOM 1342 N N . VAL A 1 168 ? 1.027 4.719 -17.787 1.00 84.25 168 VAL A N 1
ATOM 1343 C CA . VAL A 1 168 ? 0.855 5.029 -16.359 1.00 84.25 168 VAL A CA 1
ATOM 1344 C C . VAL A 1 168 ? 1.671 6.259 -15.974 1.00 84.25 168 VAL A C 1
ATOM 1346 O O . VAL A 1 168 ? 1.133 7.157 -15.322 1.00 84.25 168 VAL A O 1
ATOM 1349 N N . TYR A 1 169 ? 2.927 6.335 -16.416 1.00 86.75 169 TYR A N 1
ATOM 1350 C CA . TYR A 1 169 ? 3.793 7.483 -16.182 1.00 86.75 169 TYR A CA 1
ATOM 1351 C C . TYR A 1 169 ? 3.164 8.754 -16.748 1.00 86.75 169 TYR A C 1
ATOM 1353 O O . TYR A 1 169 ? 2.991 9.717 -16.010 1.00 86.75 169 TYR A O 1
ATOM 1361 N N . ASN A 1 170 ? 2.729 8.752 -18.011 1.00 90.56 170 ASN A N 1
ATOM 1362 C CA . ASN A 1 170 ? 2.120 9.921 -18.649 1.00 90.56 170 ASN A CA 1
ATOM 1363 C C . ASN A 1 170 ? 0.818 10.351 -17.956 1.00 90.56 170 ASN A C 1
ATOM 1365 O O . ASN A 1 170 ? 0.569 11.550 -17.777 1.00 90.56 170 ASN A O 1
ATOM 1369 N N . LEU A 1 171 ? 0.003 9.391 -17.504 1.00 88.81 171 LEU A N 1
ATOM 1370 C CA . LEU A 1 171 ? -1.194 9.682 -16.718 1.00 88.81 171 LEU A CA 1
ATOM 1371 C C . LEU A 1 171 ? -0.839 10.359 -15.389 1.00 88.81 171 LEU A C 1
ATOM 1373 O O . LEU A 1 171 ? -1.392 11.412 -15.072 1.00 88.81 171 LEU A O 1
ATOM 1377 N N . GLN A 1 172 ? 0.088 9.789 -14.620 1.00 88.62 172 GLN A N 1
ATOM 1378 C CA . GLN A 1 172 ? 0.505 10.350 -13.333 1.00 88.62 172 GLN A CA 1
ATOM 1379 C C . GLN A 1 172 ? 1.209 11.702 -13.511 1.00 88.62 172 GLN A C 1
ATOM 1381 O O . GLN A 1 172 ? 0.908 12.658 -12.795 1.00 88.62 172 GLN A O 1
ATOM 1386 N N . TYR A 1 173 ? 2.064 11.826 -14.527 1.00 90.31 173 TYR A N 1
ATOM 1387 C CA . TYR A 1 173 ? 2.783 13.046 -14.879 1.00 90.31 173 TYR A CA 1
ATOM 1388 C C . TYR A 1 173 ? 1.832 14.213 -15.158 1.00 90.31 173 TYR A C 1
ATOM 1390 O O . TYR A 1 173 ? 2.088 15.338 -14.715 1.00 90.31 173 TYR A O 1
ATOM 1398 N N . ARG A 1 174 ? 0.697 13.954 -15.826 1.00 92.88 174 ARG A N 1
ATOM 1399 C CA . ARG A 1 174 ? -0.362 14.949 -16.071 1.00 92.88 174 ARG A CA 1
ATOM 1400 C C . ARG A 1 174 ? -0.980 15.487 -14.777 1.00 92.88 174 ARG A C 1
ATOM 1402 O O . ARG A 1 174 ? -1.365 16.654 -14.730 1.00 92.88 174 ARG A O 1
ATOM 1409 N N . PHE A 1 175 ? -1.067 14.663 -13.736 1.00 90.88 175 PHE A N 1
ATOM 1410 C CA . PHE A 1 175 ? -1.677 15.012 -12.447 1.00 90.88 175 PHE A CA 1
ATOM 1411 C C . PHE A 1 175 ? -0.656 15.292 -11.330 1.00 90.88 175 PHE A C 1
ATOM 1413 O O . PHE A 1 175 ? -1.058 15.537 -10.191 1.00 90.88 175 PHE A O 1
ATOM 1420 N N . ARG A 1 176 ? 0.647 15.341 -11.644 1.00 92.62 176 ARG A N 1
ATOM 1421 C CA . ARG A 1 176 ? 1.754 15.365 -10.666 1.00 92.62 176 ARG A CA 1
ATOM 1422 C C . ARG A 1 176 ? 1.700 16.468 -9.611 1.00 92.62 176 ARG A C 1
ATOM 1424 O O . ARG A 1 176 ? 2.254 16.290 -8.535 1.00 92.62 176 ARG A O 1
ATOM 1431 N N . TYR A 1 177 ? 1.060 17.601 -9.903 1.00 93.06 177 TYR A N 1
ATOM 1432 C CA . TYR A 1 177 ? 0.900 18.699 -8.941 1.00 93.06 177 TYR A CA 1
ATOM 1433 C C . TYR A 1 177 ? -0.460 18.694 -8.239 1.00 93.06 177 TYR A C 1
ATOM 1435 O O . TYR A 1 177 ? -0.570 19.216 -7.136 1.00 93.06 177 TYR A O 1
ATOM 1443 N N . ILE A 1 178 ? -1.486 18.092 -8.850 1.00 93.50 178 ILE A N 1
ATOM 1444 C CA . ILE A 1 178 ? -2.831 17.965 -8.264 1.00 93.50 178 ILE A CA 1
ATOM 1445 C C . ILE A 1 178 ? -2.839 16.897 -7.164 1.00 93.50 178 ILE A C 1
ATOM 1447 O O . ILE A 1 178 ? -3.654 16.955 -6.247 1.00 93.50 178 ILE A O 1
ATOM 1451 N N . ILE A 1 179 ? -1.903 15.952 -7.206 1.00 90.88 179 ILE A N 1
ATOM 1452 C CA . ILE A 1 179 ? -1.822 14.889 -6.208 1.00 90.88 179 ILE A CA 1
ATOM 1453 C C . ILE A 1 179 ? -1.450 15.399 -4.807 1.00 90.88 179 ILE A C 1
ATOM 1455 O O . ILE A 1 179 ? -2.000 14.910 -3.831 1.00 90.88 179 ILE A O 1
ATOM 1459 N N . PHE A 1 180 ? -0.624 16.448 -4.691 1.00 91.00 180 PHE A N 1
ATOM 1460 C CA . PHE A 1 180 ? -0.262 17.041 -3.396 1.00 91.00 180 PHE A CA 1
ATOM 1461 C C . PHE A 1 180 ? -1.457 17.617 -2.619 1.00 91.00 180 PHE A C 1
ATOM 1463 O O . PHE A 1 180 ? -1.598 17.296 -1.440 1.00 91.00 180 PHE A O 1
ATOM 1470 N N . PRO A 1 181 ? -2.341 18.453 -3.207 1.00 94.81 181 PRO A N 1
ATOM 1471 C CA . PRO A 1 181 ? -3.527 18.898 -2.490 1.00 94.81 181 PRO A CA 1
ATOM 1472 C C . PRO A 1 181 ? -4.499 17.747 -2.212 1.00 94.81 181 PRO A C 1
ATOM 1474 O O . PRO A 1 181 ? -5.110 17.752 -1.148 1.00 94.81 181 PRO A O 1
ATOM 1477 N N . ILE A 1 182 ? -4.629 16.754 -3.105 1.00 92.94 182 ILE A N 1
ATOM 1478 C CA . ILE A 1 182 ? -5.435 15.550 -2.827 1.00 92.94 182 ILE A CA 1
ATOM 1479 C C . ILE A 1 182 ? -4.923 14.850 -1.563 1.00 92.94 182 ILE A C 1
ATOM 1481 O O . ILE A 1 182 ? -5.731 14.576 -0.680 1.00 92.94 182 ILE A O 1
ATOM 1485 N N . GLU A 1 183 ? -3.609 14.652 -1.453 1.00 89.88 183 GLU A N 1
ATOM 1486 C CA . GLU A 1 183 ? -2.950 14.044 -0.292 1.00 89.88 183 GLU A CA 1
ATOM 1487 C C . GLU A 1 183 ? -3.146 14.870 0.986 1.00 89.88 183 GLU A C 1
ATOM 1489 O O . GLU A 1 183 ? -3.481 14.379 2.061 1.00 89.88 183 GLU A O 1
ATOM 1494 N N . PHE A 1 184 ? -3.000 16.187 0.880 1.00 92.44 184 PHE A N 1
ATOM 1495 C CA . PHE A 1 184 ? -3.216 17.067 2.020 1.00 92.44 184 PHE A CA 1
ATOM 1496 C C . PHE A 1 184 ? -4.659 16.973 2.545 1.00 92.44 184 PHE A C 1
ATOM 1498 O O . PHE A 1 184 ? -4.892 16.880 3.755 1.00 92.44 184 PHE A O 1
ATOM 1505 N N . PHE A 1 185 ? -5.646 16.972 1.644 1.00 95.75 185 PHE A N 1
ATOM 1506 C CA . PHE A 1 185 ? -7.050 16.860 2.028 1.00 95.75 185 PHE A CA 1
ATOM 1507 C C . PHE A 1 185 ? -7.435 15.445 2.473 1.00 95.75 185 PHE A C 1
ATOM 1509 O O . PHE A 1 185 ? -8.254 15.329 3.389 1.00 95.75 185 PHE A O 1
ATOM 1516 N N . SER A 1 186 ? -6.861 14.385 1.893 1.00 93.38 186 SER A N 1
ATOM 1517 C CA . SER A 1 186 ? -7.105 13.006 2.334 1.00 93.38 186 SER A CA 1
ATOM 1518 C C . SER A 1 186 ? -6.668 12.830 3.786 1.00 93.38 186 SER A C 1
ATOM 1520 O O . SER A 1 186 ? -7.477 12.377 4.597 1.00 93.38 186 SER A O 1
ATOM 1522 N N . ILE A 1 187 ? -5.478 13.308 4.162 1.00 90.06 187 ILE A N 1
ATOM 1523 C CA . ILE A 1 187 ? -4.980 13.261 5.544 1.00 90.06 187 ILE A CA 1
ATOM 1524 C C . ILE A 1 187 ? -5.918 14.017 6.495 1.00 90.06 187 ILE A C 1
ATOM 1526 O O . ILE A 1 187 ? -6.291 13.497 7.552 1.00 90.06 187 ILE A O 1
ATOM 1530 N N . ILE A 1 188 ? -6.366 15.223 6.123 1.00 95.62 188 ILE A N 1
ATOM 1531 C CA . ILE A 1 188 ? -7.314 16.004 6.938 1.00 95.62 188 ILE A CA 1
ATOM 1532 C C . ILE A 1 188 ? -8.633 15.247 7.131 1.00 95.62 188 ILE A C 1
ATOM 1534 O O . ILE A 1 188 ? -9.154 15.191 8.250 1.00 95.62 188 ILE A O 1
ATOM 1538 N N . ILE A 1 189 ? -9.182 14.661 6.065 1.00 96.12 189 ILE A N 1
ATOM 1539 C CA . ILE A 1 189 ? -10.432 13.894 6.123 1.00 96.12 189 ILE A CA 1
ATOM 1540 C C . ILE A 1 189 ? -10.245 12.629 6.962 1.00 96.12 189 ILE A C 1
ATOM 1542 O O . ILE A 1 189 ? -11.134 12.291 7.746 1.00 96.12 189 ILE A O 1
ATOM 1546 N N . LEU A 1 190 ? -9.102 11.954 6.847 1.00 90.06 190 LEU A N 1
ATOM 1547 C CA . LEU A 1 190 ? -8.775 10.749 7.603 1.00 90.06 190 LEU A CA 1
ATOM 1548 C C . LEU A 1 190 ? -8.709 11.063 9.102 1.00 90.06 190 LEU A C 1
ATOM 1550 O O . LEU A 1 190 ? -9.443 10.456 9.887 1.00 90.06 190 LEU A O 1
ATOM 1554 N N . ILE A 1 191 ? -7.937 12.082 9.493 1.00 90.44 191 ILE A N 1
ATOM 1555 C CA . ILE A 1 191 ? -7.839 12.553 10.884 1.00 90.44 191 ILE A CA 1
ATOM 1556 C C . ILE A 1 191 ? -9.211 13.004 11.398 1.00 90.44 191 ILE A C 1
ATOM 1558 O O . ILE A 1 191 ? -9.637 12.599 12.482 1.00 90.44 191 ILE A O 1
ATOM 1562 N N . GLY A 1 192 ? -9.933 13.811 10.618 1.00 91.06 192 GLY A N 1
ATOM 1563 C CA . GLY A 1 192 ? -11.261 14.301 10.979 1.00 91.06 192 GLY A CA 1
ATOM 1564 C C . GLY A 1 192 ? -12.266 13.169 11.196 1.00 91.06 192 GLY A C 1
ATOM 1565 O O . GLY A 1 192 ? -13.016 13.191 12.175 1.00 91.06 192 GLY A O 1
ATOM 1566 N N . SER A 1 193 ? -12.240 12.150 10.334 1.00 92.88 193 SER A N 1
ATOM 1567 C CA . SER A 1 193 ? -13.097 10.964 10.433 1.00 92.88 193 SER A CA 1
ATOM 1568 C C . SER A 1 193 ? -12.766 10.147 11.677 1.00 92.88 193 SER A C 1
ATOM 1570 O O . SER A 1 193 ? -13.676 9.796 12.428 1.00 92.88 193 SER A O 1
ATOM 1572 N N . VAL A 1 194 ? -11.479 9.912 11.953 1.00 87.94 194 VAL A N 1
ATOM 1573 C CA . VAL A 1 194 ? -11.027 9.223 13.171 1.00 87.94 194 VAL A CA 1
ATOM 1574 C C . VAL A 1 194 ? -11.490 9.987 14.412 1.00 87.94 194 VAL A C 1
ATOM 1576 O O . VAL A 1 194 ? -12.200 9.423 15.244 1.00 87.94 194 VAL A O 1
ATOM 1579 N N . ILE A 1 195 ? -11.192 11.284 14.520 1.00 92.62 195 ILE A N 1
ATOM 1580 C CA . ILE A 1 195 ? -11.601 12.104 15.673 1.00 92.62 195 ILE A CA 1
ATOM 1581 C C . ILE A 1 195 ? -13.121 12.066 15.859 1.00 92.62 195 ILE A C 1
ATOM 1583 O O . ILE A 1 195 ? -13.604 11.871 16.977 1.00 92.62 195 ILE A O 1
ATOM 1587 N N . PHE A 1 196 ? -13.889 12.225 14.779 1.00 91.19 196 PHE A N 1
ATOM 1588 C CA . PHE A 1 196 ? -15.347 12.206 14.835 1.00 91.19 196 PHE A CA 1
ATOM 1589 C C . PHE A 1 196 ? -15.897 10.846 15.288 1.00 91.19 196 PHE A C 1
ATOM 1591 O O . PHE A 1 196 ? -16.760 10.793 16.172 1.00 91.19 196 PHE A O 1
ATOM 1598 N N . LEU A 1 197 ? -15.386 9.748 14.728 1.00 91.31 197 LEU A N 1
ATOM 1599 C CA . LEU A 1 197 ? -15.805 8.392 15.080 1.00 91.31 197 LEU A CA 1
ATOM 1600 C C . LEU A 1 197 ? -15.461 8.069 16.534 1.00 91.31 197 LEU A C 1
ATOM 1602 O O . LEU A 1 197 ? -16.323 7.586 17.270 1.00 91.31 197 LEU A O 1
ATOM 1606 N N . PHE A 1 198 ? -14.256 8.417 16.989 1.00 89.19 198 PHE A N 1
ATOM 1607 C CA . PHE A 1 198 ? -13.872 8.268 18.390 1.00 89.19 198 PHE A CA 1
ATOM 1608 C C . PHE A 1 198 ? -14.714 9.152 19.298 1.00 89.19 198 PHE A C 1
ATOM 1610 O O . PHE A 1 198 ? -15.120 8.687 20.357 1.00 89.19 198 PHE A O 1
ATOM 1617 N N . TYR A 1 199 ? -15.048 10.384 18.913 1.00 88.38 199 TYR A N 1
ATOM 1618 C CA . TYR A 1 199 ? -15.935 11.253 19.689 1.00 88.38 199 TYR A CA 1
ATOM 1619 C C . TYR A 1 199 ? -17.340 10.642 19.839 1.00 88.38 199 TYR A C 1
ATOM 1621 O O . TYR A 1 199 ? -17.876 10.576 20.952 1.00 88.38 199 TYR A O 1
ATOM 1629 N N . GLY A 1 200 ? -17.898 10.120 18.744 1.00 86.12 200 GLY A N 1
ATOM 1630 C CA . GLY A 1 200 ? -19.208 9.468 18.690 1.00 86.12 200 GLY A CA 1
ATOM 1631 C C . GLY A 1 200 ? -19.248 8.024 19.201 1.00 86.12 200 GLY A C 1
ATOM 1632 O O . GLY A 1 200 ? -20.344 7.492 19.394 1.00 86.12 200 GLY A O 1
ATOM 1633 N N . ALA A 1 201 ? -18.102 7.384 19.451 1.00 89.19 201 ALA A N 1
ATOM 1634 C CA . ALA A 1 201 ? -18.033 5.997 19.916 1.00 89.19 201 ALA A CA 1
ATOM 1635 C C . ALA A 1 201 ? -18.901 5.799 21.169 1.00 89.19 201 ALA A C 1
ATOM 1637 O O . ALA A 1 201 ? -18.797 6.581 22.125 1.00 89.19 201 ALA A O 1
ATOM 1638 N N . GLY A 1 202 ? -19.797 4.810 21.107 1.00 86.00 202 GLY A N 1
ATOM 1639 C CA . GLY A 1 202 ? -20.743 4.464 22.166 1.00 86.00 202 GLY A CA 1
ATOM 1640 C C . GLY A 1 202 ? -21.974 5.364 22.333 1.00 86.00 202 GLY A C 1
ATOM 1641 O O . GLY A 1 202 ? -22.870 5.011 23.088 1.00 86.00 202 GLY A O 1
ATOM 1642 N N . HIS A 1 203 ? -22.077 6.505 21.649 1.00 88.69 203 HIS A N 1
ATOM 1643 C CA . HIS A 1 203 ? -23.273 7.356 21.734 1.00 88.69 203 HIS A CA 1
ATOM 1644 C C . HIS A 1 203 ? -24.345 6.879 20.753 1.00 88.69 203 HIS A C 1
ATOM 1646 O O . HIS A 1 203 ? -24.040 6.707 19.580 1.00 88.69 203 HIS A O 1
ATOM 1652 N N . VAL A 1 204 ? -25.594 6.714 21.173 1.00 86.44 204 VAL A N 1
ATOM 1653 C CA . VAL A 1 204 ? -26.695 6.302 20.282 1.00 86.44 204 VAL A CA 1
ATOM 1654 C C . VAL A 1 204 ? -27.819 7.323 20.386 1.00 86.44 204 VAL A C 1
ATOM 1656 O O . VAL A 1 204 ? -28.006 7.916 21.451 1.00 86.44 204 VAL A O 1
ATOM 1659 N N . ASP A 1 205 ? -28.525 7.562 19.280 1.00 81.81 205 ASP A N 1
ATOM 1660 C CA . ASP A 1 205 ? -29.734 8.387 19.294 1.00 81.81 205 ASP A CA 1
ATOM 1661 C C . ASP A 1 205 ? -30.725 7.836 20.335 1.00 81.81 205 ASP A C 1
ATOM 1663 O O . ASP A 1 205 ? -30.827 6.627 20.552 1.00 81.81 205 ASP A O 1
ATOM 1667 N N . ASP A 1 206 ? -31.398 8.743 21.041 1.00 79.94 206 ASP A N 1
ATOM 1668 C CA . ASP A 1 206 ? -32.449 8.432 22.019 1.00 79.94 206 ASP A CA 1
ATOM 1669 C C . ASP A 1 206 ? -32.032 7.591 23.242 1.00 79.94 206 ASP A C 1
ATOM 1671 O O . ASP A 1 206 ? -32.882 7.194 24.042 1.00 79.94 206 ASP A O 1
ATOM 1675 N N . LYS A 1 207 ? -30.727 7.373 23.465 1.00 82.38 207 LYS A N 1
ATOM 1676 C CA . LYS A 1 207 ? -30.205 6.730 24.683 1.00 82.38 207 LYS A CA 1
ATOM 1677 C C . LYS A 1 207 ? -29.281 7.667 25.463 1.00 82.38 207 LYS A C 1
ATOM 1679 O O . LYS A 1 207 ? -28.270 8.123 24.921 1.00 82.38 207 LYS A O 1
ATOM 1684 N N . PRO A 1 208 ? -29.578 7.964 26.742 1.00 78.69 208 PRO A N 1
ATOM 1685 C CA . PRO A 1 208 ? -28.650 8.709 27.577 1.00 78.69 208 PRO A CA 1
ATOM 1686 C C . PRO A 1 208 ? -27.415 7.851 27.890 1.00 78.69 208 PRO A C 1
ATOM 1688 O O . PRO A 1 208 ? -27.528 6.683 28.248 1.00 78.69 208 PRO A O 1
ATOM 1691 N N . GLY A 1 209 ? -26.229 8.451 27.786 1.00 83.69 209 GLY A N 1
ATOM 1692 C CA . GLY A 1 209 ? -24.965 7.802 28.142 1.00 83.69 209 GLY A CA 1
ATOM 1693 C C . GLY A 1 209 ? -24.333 6.982 27.015 1.00 83.69 209 GLY A C 1
ATOM 1694 O O . GLY A 1 209 ? -24.499 7.280 25.831 1.00 83.69 209 GLY A O 1
ATOM 1695 N N . ILE A 1 210 ? -23.534 5.991 27.409 1.00 89.50 210 ILE A N 1
ATOM 1696 C CA . ILE A 1 210 ? -22.763 5.128 26.512 1.00 89.50 210 ILE A CA 1
ATOM 1697 C C . ILE A 1 210 ? -23.482 3.788 26.378 1.00 89.50 210 ILE A C 1
ATOM 1699 O O . ILE A 1 210 ? -23.853 3.175 27.373 1.00 89.50 210 ILE A O 1
ATOM 1703 N N . THR A 1 211 ? -23.670 3.329 25.146 1.00 90.19 211 THR A N 1
ATOM 1704 C CA . THR A 1 211 ? -24.300 2.050 24.815 1.00 90.19 211 THR A CA 1
ATOM 1705 C C . THR A 1 211 ? -23.280 1.133 24.152 1.00 9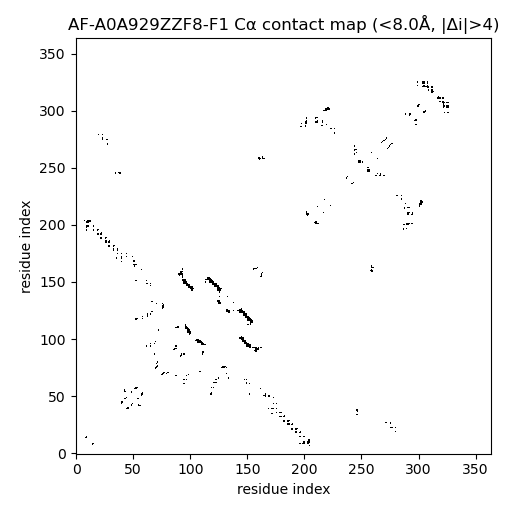0.19 211 THR A C 1
ATOM 1707 O O . THR A 1 211 ? -22.613 1.531 23.197 1.00 90.19 211 THR A O 1
ATOM 1710 N N . LEU A 1 212 ? -23.189 -0.103 24.643 1.00 88.38 212 LEU A N 1
ATOM 1711 C CA . LEU A 1 212 ? -22.380 -1.157 24.035 1.00 88.38 212 LEU A CA 1
ATOM 1712 C C . LEU A 1 212 ? -23.099 -1.750 22.816 1.00 88.38 212 LEU A C 1
ATOM 1714 O O . LEU A 1 212 ? -24.304 -2.013 22.848 1.00 88.38 212 LEU A O 1
ATOM 1718 N N . SER A 1 213 ? -22.348 -1.960 21.742 1.00 86.50 213 SER A N 1
ATOM 1719 C CA . SER A 1 213 ? -22.800 -2.603 20.508 1.00 86.50 213 SER A CA 1
ATOM 1720 C C . SER A 1 213 ? -22.666 -4.127 20.590 1.00 86.50 213 SER A C 1
ATOM 1722 O O . SER A 1 213 ? -22.095 -4.676 21.530 1.00 86.50 213 SER A O 1
ATOM 1724 N N . TRP A 1 214 ? -23.167 -4.848 19.584 1.00 86.38 214 TRP A N 1
ATOM 1725 C CA . TRP A 1 214 ? -23.029 -6.309 19.526 1.00 86.38 214 TRP A CA 1
ATOM 1726 C C . TRP A 1 214 ? -21.560 -6.761 19.477 1.00 86.38 214 TRP A C 1
ATOM 1728 O O . TRP A 1 214 ? -21.215 -7.752 20.111 1.00 86.38 214 TRP A O 1
ATOM 1738 N N . ILE A 1 215 ? -20.690 -6.002 18.797 1.00 87.38 215 ILE A N 1
ATOM 1739 C CA . ILE A 1 215 ? -19.249 -6.286 18.712 1.00 87.38 215 ILE A CA 1
ATOM 1740 C C . ILE A 1 215 ? -18.553 -6.125 20.069 1.00 87.38 215 ILE A C 1
ATOM 1742 O O . ILE A 1 215 ? -17.581 -6.813 20.368 1.00 87.38 215 ILE A O 1
ATOM 1746 N N . ASP A 1 216 ? -19.106 -5.274 20.939 1.00 88.06 216 ASP A N 1
ATOM 1747 C CA . ASP A 1 216 ? -18.604 -5.063 22.293 1.00 88.06 216 ASP A CA 1
ATOM 1748 C C . ASP A 1 216 ? -18.905 -6.243 23.221 1.00 88.06 216 ASP A C 1
ATOM 1750 O O . ASP A 1 216 ? -18.416 -6.245 24.343 1.00 88.06 216 ASP A O 1
ATOM 1754 N N . LYS A 1 217 ? -19.676 -7.247 22.776 1.00 87.38 217 LYS A N 1
ATOM 1755 C CA . LYS A 1 217 ? -19.895 -8.502 23.514 1.00 87.38 217 LYS A CA 1
ATOM 1756 C C . LYS A 1 217 ? -18.747 -9.496 23.350 1.00 87.38 217 LYS A C 1
ATOM 1758 O O . LYS A 1 217 ? -18.596 -10.370 24.192 1.00 87.38 217 LYS A O 1
ATOM 1763 N N . ILE A 1 218 ? -17.945 -9.374 22.290 1.00 90.19 218 ILE A N 1
ATOM 1764 C CA . ILE A 1 218 ? -16.766 -10.224 22.091 1.00 90.19 218 ILE A CA 1
ATOM 1765 C C . ILE A 1 218 ? -15.728 -9.849 23.160 1.00 90.19 218 ILE A C 1
ATOM 1767 O O . ILE A 1 218 ? -15.460 -8.652 23.315 1.00 90.19 218 ILE A O 1
ATOM 1771 N N . PRO A 1 219 ? -15.125 -10.801 23.892 1.00 91.56 219 PRO A N 1
ATOM 1772 C CA . PRO A 1 219 ? -14.056 -10.493 24.838 1.00 91.56 219 PRO A CA 1
ATOM 1773 C C . PRO A 1 219 ? -12.926 -9.692 24.176 1.00 91.56 219 PRO A C 1
ATOM 1775 O O . PRO A 1 219 ? -12.544 -9.958 23.036 1.00 91.56 219 PRO A O 1
ATOM 1778 N N . LEU A 1 220 ? -12.450 -8.644 24.854 1.00 88.44 220 LEU A N 1
ATOM 1779 C CA . LEU A 1 220 ? -11.561 -7.638 24.254 1.00 88.44 220 LEU A CA 1
ATOM 1780 C C . LEU A 1 220 ? -10.245 -8.241 23.757 1.00 88.44 220 LEU A C 1
ATOM 1782 O O . LEU A 1 220 ? -9.766 -7.884 22.688 1.00 88.44 220 LEU A O 1
ATOM 1786 N N . ASP A 1 221 ? -9.680 -9.149 24.537 1.00 88.00 221 ASP A N 1
ATOM 1787 C CA . ASP A 1 221 ? -8.472 -9.910 24.235 1.00 88.00 221 ASP A CA 1
ATOM 1788 C C . ASP A 1 221 ? -8.660 -10.888 23.072 1.00 88.00 221 ASP A C 1
ATOM 1790 O O . ASP A 1 221 ? -7.767 -10.992 22.238 1.00 88.00 221 ASP A O 1
ATOM 1794 N N . ILE A 1 222 ? -9.826 -11.529 22.938 1.00 91.25 222 ILE A N 1
ATOM 1795 C CA . ILE A 1 222 ? -10.154 -12.328 21.744 1.00 91.25 222 ILE A CA 1
ATOM 1796 C C . ILE A 1 222 ? -10.194 -11.433 20.504 1.00 91.25 222 ILE A C 1
ATOM 1798 O O . ILE A 1 222 ? -9.607 -11.772 19.478 1.00 91.25 222 ILE A O 1
ATOM 1802 N N . PHE A 1 223 ? -10.854 -10.274 20.583 1.00 90.81 223 PHE A N 1
ATOM 1803 C CA . PHE A 1 223 ? -10.907 -9.356 19.445 1.00 90.81 223 PHE A CA 1
ATOM 1804 C C . PHE A 1 223 ? -9.507 -8.816 19.101 1.00 90.81 223 PHE A C 1
ATOM 1806 O O . PHE A 1 223 ? -9.121 -8.811 17.933 1.00 90.81 223 PHE A O 1
ATOM 1813 N N . ALA A 1 224 ? -8.709 -8.449 20.109 1.00 87.62 224 ALA A N 1
ATOM 1814 C CA . ALA A 1 224 ? -7.321 -8.029 19.923 1.00 87.62 224 ALA A CA 1
ATOM 1815 C C . ALA A 1 224 ? -6.466 -9.134 19.283 1.00 87.62 224 ALA A C 1
ATOM 1817 O O . ALA A 1 224 ? -5.689 -8.855 18.374 1.00 87.62 224 ALA A O 1
ATOM 1818 N N . PHE A 1 225 ? -6.642 -10.387 19.710 1.00 88.31 225 PHE A N 1
ATOM 1819 C CA . PHE A 1 225 ? -5.947 -11.538 19.142 1.00 88.31 225 PHE A CA 1
ATOM 1820 C C . PHE A 1 225 ? -6.320 -11.769 17.675 1.00 88.31 225 PHE A C 1
ATOM 1822 O O . PHE A 1 225 ? -5.429 -11.968 16.856 1.00 88.31 225 PHE A O 1
ATOM 1829 N N . ILE A 1 226 ? -7.604 -11.669 17.314 1.00 90.81 226 ILE A N 1
ATOM 1830 C CA . ILE A 1 226 ? -8.048 -11.773 15.914 1.00 90.81 226 ILE A CA 1
ATOM 1831 C C . ILE A 1 226 ? -7.400 -10.672 15.068 1.00 90.81 226 ILE A C 1
ATOM 1833 O O . ILE A 1 226 ? -6.845 -10.962 14.012 1.00 90.81 226 ILE A O 1
ATOM 1837 N N . VAL A 1 227 ? -7.428 -9.419 15.533 1.00 87.44 227 VAL A N 1
ATOM 1838 C CA . VAL A 1 227 ? -6.777 -8.300 14.831 1.00 87.44 227 VAL A CA 1
ATOM 1839 C C . VAL A 1 227 ? -5.283 -8.573 14.657 1.00 87.44 227 VAL A C 1
ATOM 1841 O O . VAL A 1 227 ? -4.767 -8.429 13.550 1.00 87.44 227 VAL A O 1
ATOM 1844 N N . LEU A 1 228 ? -4.603 -9.027 15.713 1.00 85.81 228 LEU A N 1
ATOM 1845 C CA . LEU A 1 228 ? -3.178 -9.347 15.681 1.00 85.81 228 LEU A CA 1
ATOM 1846 C C . LEU A 1 228 ? -2.863 -10.493 14.715 1.00 85.81 228 LEU A C 1
ATOM 1848 O O . LEU A 1 228 ? -1.935 -10.360 13.927 1.00 85.81 228 LEU A O 1
ATOM 1852 N N . MET A 1 229 ? -3.646 -11.576 14.710 1.00 86.44 229 MET A N 1
ATOM 1853 C CA . MET A 1 229 ? -3.468 -12.682 13.763 1.00 86.44 229 MET A CA 1
ATOM 1854 C C . MET A 1 229 ? -3.572 -12.212 12.314 1.00 86.44 229 MET A C 1
ATOM 1856 O O . MET A 1 229 ? -2.750 -12.606 11.487 1.00 86.44 229 MET A O 1
ATOM 1860 N N . VAL A 1 230 ? -4.555 -11.362 12.003 1.00 85.06 230 VAL A N 1
ATOM 1861 C CA . VAL A 1 230 ? -4.706 -10.836 10.643 1.00 85.06 230 VAL A CA 1
ATOM 1862 C C . VAL A 1 230 ? -3.527 -9.919 10.289 1.00 85.06 230 VAL A C 1
ATOM 1864 O O . VAL A 1 230 ? -3.001 -10.044 9.186 1.00 85.06 230 VAL A O 1
ATOM 1867 N N . TRP A 1 231 ? -3.036 -9.086 11.220 1.00 79.44 231 TRP A N 1
ATOM 1868 C CA . TRP A 1 231 ? -1.805 -8.294 11.031 1.00 79.44 231 TRP A CA 1
ATOM 1869 C C . TRP A 1 231 ? -0.590 -9.184 10.767 1.00 79.44 231 TRP A C 1
ATOM 1871 O O . TRP A 1 231 ? 0.109 -8.980 9.780 1.00 79.44 231 TRP A O 1
ATOM 1881 N N . THR A 1 232 ? -0.359 -10.206 11.593 1.00 81.50 232 THR A N 1
ATOM 1882 C CA . THR A 1 232 ? 0.771 -11.127 11.428 1.00 81.50 232 THR A CA 1
ATOM 1883 C C . THR A 1 232 ? 0.698 -11.871 10.100 1.00 81.50 232 THR A C 1
ATOM 1885 O O . THR A 1 232 ? 1.709 -11.970 9.411 1.00 81.50 232 THR A O 1
ATOM 1888 N N . TYR A 1 233 ? -0.483 -12.353 9.706 1.00 81.12 233 TYR A N 1
ATOM 1889 C CA . TYR A 1 233 ? -0.655 -13.052 8.435 1.00 81.12 233 TYR A CA 1
ATOM 1890 C C . TYR A 1 233 ? -0.462 -12.117 7.236 1.00 81.12 233 TYR A C 1
ATOM 1892 O O . TYR A 1 233 ? 0.235 -12.482 6.293 1.00 81.12 233 TYR A O 1
ATOM 1900 N N . ALA A 1 234 ? -1.010 -10.898 7.283 1.00 75.94 234 ALA A N 1
ATOM 1901 C CA . ALA A 1 234 ? -0.824 -9.901 6.230 1.00 75.94 234 ALA A CA 1
ATOM 1902 C C . ALA A 1 234 ? 0.653 -9.491 6.086 1.00 75.94 234 ALA A C 1
ATOM 1904 O O . ALA A 1 234 ? 1.173 -9.435 4.969 1.00 75.94 234 ALA A O 1
ATOM 1905 N N . SER A 1 235 ? 1.355 -9.267 7.202 1.00 72.88 235 SER A N 1
ATOM 1906 C CA . SER A 1 235 ? 2.790 -8.964 7.205 1.00 72.88 235 SER A CA 1
ATOM 1907 C C . SER A 1 235 ? 3.631 -10.143 6.722 1.00 72.88 235 SER A C 1
ATOM 1909 O O . SER A 1 235 ? 4.529 -9.945 5.912 1.00 72.88 235 SER A O 1
ATOM 1911 N N . PHE A 1 236 ? 3.328 -11.369 7.156 1.00 74.81 236 PHE A N 1
ATOM 1912 C CA . PHE A 1 236 ? 4.005 -12.576 6.682 1.00 74.81 236 PHE A CA 1
ATOM 1913 C C . PHE A 1 236 ? 3.785 -12.783 5.180 1.00 74.81 236 PHE A C 1
ATOM 1915 O O . PHE A 1 236 ? 4.730 -13.071 4.450 1.00 74.81 236 PHE A O 1
ATOM 1922 N N . TYR A 1 237 ? 2.557 -12.597 4.696 1.00 71.94 237 TYR A N 1
ATOM 1923 C CA . TYR A 1 237 ? 2.248 -12.701 3.274 1.00 71.94 237 TYR A CA 1
ATOM 1924 C C . TYR A 1 237 ? 3.024 -11.661 2.461 1.00 71.94 237 TYR A C 1
ATOM 1926 O O . TYR A 1 237 ? 3.652 -12.024 1.471 1.00 71.94 237 TYR A O 1
ATOM 1934 N N . THR A 1 238 ? 3.041 -10.407 2.920 1.00 68.50 238 THR A N 1
ATOM 1935 C CA . THR A 1 238 ? 3.788 -9.310 2.282 1.00 68.50 238 THR A CA 1
ATOM 1936 C C . THR A 1 238 ? 5.295 -9.562 2.300 1.00 68.50 238 THR A C 1
ATOM 1938 O O . THR A 1 238 ? 5.966 -9.320 1.308 1.00 68.50 238 THR A O 1
ATOM 1941 N N . TYR A 1 239 ? 5.838 -10.083 3.402 1.00 65.06 239 TYR A N 1
ATOM 1942 C CA . TYR A 1 239 ? 7.263 -10.394 3.515 1.00 65.06 239 TYR A CA 1
ATOM 1943 C C . TYR A 1 239 ? 7.697 -11.506 2.549 1.00 65.06 239 TYR A C 1
ATOM 1945 O O . TYR A 1 239 ? 8.753 -11.400 1.937 1.00 65.06 239 TYR A O 1
ATOM 1953 N N . ASN A 1 240 ? 6.888 -12.560 2.391 1.00 65.12 240 ASN A N 1
ATOM 1954 C CA . ASN A 1 240 ? 7.253 -13.709 1.553 1.00 65.12 240 ASN A CA 1
ATOM 1955 C C . ASN A 1 240 ? 6.902 -13.541 0.071 1.00 65.12 240 ASN A C 1
ATOM 1957 O O . ASN A 1 240 ? 7.550 -14.151 -0.772 1.00 65.12 240 ASN A O 1
ATOM 1961 N N . ASN A 1 241 ? 5.864 -12.766 -0.253 1.00 61.09 241 ASN A N 1
ATOM 1962 C CA . ASN A 1 241 ? 5.368 -12.621 -1.627 1.00 61.09 241 ASN A CA 1
ATOM 1963 C C . ASN A 1 241 ? 5.602 -11.217 -2.204 1.00 61.09 241 ASN A C 1
ATOM 1965 O O . ASN A 1 241 ? 5.224 -10.963 -3.346 1.00 61.09 241 ASN A O 1
ATOM 1969 N N . GLY A 1 242 ? 6.196 -10.312 -1.419 1.00 55.88 242 GLY A N 1
ATOM 1970 C CA . GLY A 1 242 ? 6.239 -8.886 -1.718 1.00 55.88 242 GLY A CA 1
ATOM 1971 C C . GLY A 1 242 ? 4.872 -8.221 -1.530 1.00 55.88 242 GLY A C 1
ATOM 1972 O O . GLY A 1 242 ? 3.816 -8.864 -1.543 1.00 55.88 242 GLY A O 1
ATOM 1973 N N . PHE A 1 243 ? 4.874 -6.901 -1.359 1.00 53.69 243 PHE A N 1
ATOM 1974 C CA . PHE A 1 243 ? 3.672 -6.127 -1.646 1.00 53.69 243 PHE A CA 1
ATOM 1975 C C . PHE A 1 243 ? 3.545 -6.049 -3.174 1.00 53.69 243 PHE A C 1
ATOM 1977 O O . PHE A 1 243 ? 4.571 -5.952 -3.851 1.00 53.69 243 PHE A O 1
ATOM 1984 N N . PRO A 1 244 ? 2.340 -6.100 -3.768 1.00 51.75 244 PRO A N 1
ATOM 1985 C CA . PRO A 1 244 ? 2.191 -5.686 -5.152 1.00 51.75 244 PRO A CA 1
ATOM 1986 C C . PRO A 1 244 ? 2.469 -4.186 -5.176 1.00 51.75 244 PRO A C 1
ATOM 1988 O O . PRO A 1 244 ? 1.570 -3.384 -4.954 1.00 51.75 244 PRO A O 1
ATOM 1991 N N . ASP A 1 245 ? 3.724 -3.797 -5.336 1.00 46.78 245 ASP A N 1
ATOM 1992 C CA . ASP A 1 245 ? 4.076 -2.398 -5.483 1.00 46.78 245 ASP A CA 1
ATOM 1993 C C . ASP A 1 245 ? 3.605 -1.908 -6.856 1.00 46.78 245 ASP A C 1
ATOM 1995 O O . ASP A 1 245 ? 3.795 -2.572 -7.878 1.00 46.78 245 ASP A O 1
ATOM 1999 N N . ILE A 1 246 ? 3.002 -0.713 -6.893 1.00 42.78 246 ILE A N 1
ATOM 2000 C CA . ILE A 1 246 ? 2.918 0.070 -8.138 1.00 42.78 246 ILE A CA 1
ATOM 2001 C C . ILE A 1 246 ? 4.326 0.485 -8.578 1.00 42.78 246 ILE A C 1
ATOM 2003 O O . ILE A 1 246 ? 4.568 0.681 -9.763 1.00 42.78 246 ILE A O 1
ATOM 2007 N N . ALA A 1 247 ? 5.265 0.615 -7.646 1.00 38.34 247 ALA A N 1
ATOM 2008 C CA . ALA A 1 247 ? 6.636 0.987 -7.930 1.00 38.34 247 ALA A CA 1
ATOM 2009 C C . ALA A 1 247 ? 7.543 -0.243 -7.836 1.00 38.34 247 ALA A C 1
ATOM 2011 O O . ALA A 1 247 ? 7.937 -0.628 -6.751 1.00 38.34 247 ALA A O 1
ATOM 2012 N N . ILE A 1 248 ? 7.880 -0.813 -8.997 1.00 42.44 248 ILE A N 1
ATOM 2013 C CA . ILE A 1 248 ? 9.206 -1.374 -9.294 1.00 42.44 248 ILE A CA 1
ATOM 2014 C C . ILE A 1 248 ? 9.751 -2.284 -8.179 1.00 42.44 248 ILE A C 1
ATOM 2016 O O . ILE A 1 248 ? 10.340 -1.811 -7.214 1.00 42.44 248 ILE A O 1
ATOM 2020 N N . ASN A 1 249 ? 9.660 -3.605 -8.365 1.00 34.81 249 ASN A N 1
ATOM 2021 C CA . ASN A 1 249 ? 10.494 -4.534 -7.603 1.00 34.81 249 ASN A CA 1
ATOM 2022 C C . ASN A 1 249 ? 11.964 -4.103 -7.727 1.00 34.81 249 ASN A C 1
ATOM 2024 O O . ASN A 1 249 ? 12.609 -4.351 -8.746 1.00 34.81 249 ASN A O 1
ATOM 2028 N N . PHE A 1 250 ? 12.487 -3.449 -6.693 1.00 36.16 250 PHE A N 1
ATOM 2029 C CA . PHE A 1 250 ? 13.913 -3.270 -6.519 1.00 36.16 250 PHE A CA 1
ATOM 2030 C C . PHE A 1 250 ? 14.475 -4.608 -6.054 1.00 36.16 250 PHE A C 1
ATOM 2032 O O . PHE A 1 250 ? 14.161 -5.070 -4.961 1.00 36.16 250 PHE A O 1
ATOM 2039 N N . TYR A 1 251 ? 15.287 -5.218 -6.922 1.00 36.56 251 TYR A N 1
ATOM 2040 C CA . TYR A 1 251 ? 16.317 -6.206 -6.600 1.00 36.56 251 TYR A CA 1
ATOM 2041 C C . TYR A 1 251 ? 16.019 -7.106 -5.391 1.00 36.56 251 TYR A C 1
ATOM 2043 O O . TYR A 1 251 ? 16.710 -7.079 -4.374 1.00 36.56 251 TYR A O 1
ATOM 2051 N N . GLN A 1 252 ? 15.038 -7.990 -5.532 1.00 30.06 252 GLN A N 1
ATOM 2052 C CA . GLN A 1 252 ? 15.072 -9.254 -4.810 1.00 30.06 252 GLN A CA 1
ATOM 2053 C C . GLN A 1 252 ? 14.965 -10.377 -5.841 1.00 30.06 252 GLN A C 1
ATOM 2055 O O . GLN A 1 252 ? 13.913 -10.613 -6.420 1.00 30.06 252 GLN A O 1
ATOM 2060 N N . GLN A 1 253 ? 16.095 -11.053 -6.075 1.00 28.19 253 GLN A N 1
ATOM 2061 C CA . GLN A 1 253 ? 16.220 -12.321 -6.813 1.00 28.19 253 GLN A CA 1
ATOM 2062 C C . GLN A 1 253 ? 16.243 -12.289 -8.356 1.00 28.19 253 GLN A C 1
ATOM 2064 O O . GLN A 1 253 ? 16.035 -13.326 -8.971 1.00 28.19 253 GLN A O 1
ATOM 2069 N N . GLY A 1 254 ? 16.527 -11.161 -9.018 1.00 32.19 254 GLY A N 1
ATOM 2070 C CA . GLY A 1 254 ? 16.725 -11.158 -10.482 1.00 32.19 254 GLY A CA 1
ATOM 2071 C C . GLY A 1 254 ? 15.451 -11.352 -11.320 1.00 32.19 254 GLY A C 1
ATOM 2072 O O . GLY A 1 254 ? 15.531 -11.466 -12.540 1.00 32.19 254 GLY A O 1
ATOM 2073 N N . TYR A 1 255 ? 14.271 -11.322 -10.693 1.00 32.44 255 TYR A N 1
ATOM 2074 C CA . TYR A 1 255 ? 12.978 -11.368 -11.372 1.00 32.44 255 TYR A CA 1
ATOM 2075 C C . TYR A 1 255 ? 12.319 -9.987 -11.346 1.00 32.44 255 TYR A C 1
ATOM 2077 O O . TYR A 1 255 ? 11.730 -9.568 -10.350 1.00 32.44 255 TYR A O 1
ATOM 2085 N N . TYR A 1 256 ? 12.395 -9.269 -12.466 1.00 42.28 256 TYR A N 1
ATOM 2086 C CA . TYR A 1 256 ? 11.564 -8.089 -12.687 1.00 42.28 256 TYR A CA 1
ATOM 2087 C C . TYR A 1 256 ? 10.153 -8.549 -13.058 1.00 42.28 256 TYR A C 1
ATOM 2089 O O . TYR A 1 256 ? 9.911 -8.992 -14.180 1.00 42.28 256 TYR A O 1
ATOM 2097 N N . TYR A 1 257 ? 9.198 -8.410 -12.138 1.00 38.44 257 TYR A N 1
ATOM 2098 C CA . TYR A 1 257 ? 7.789 -8.469 -12.515 1.00 38.44 257 TYR A CA 1
ATOM 2099 C C . TYR A 1 257 ? 7.470 -7.230 -13.361 1.00 38.44 257 TYR A C 1
ATOM 2101 O O . TYR A 1 257 ? 7.471 -6.100 -12.868 1.00 38.44 257 TYR A O 1
ATOM 2109 N N . GLY A 1 258 ? 7.273 -7.444 -14.661 1.00 37.88 258 GLY A N 1
ATOM 2110 C CA . GLY A 1 258 ? 6.829 -6.424 -15.602 1.00 37.88 258 GLY A CA 1
ATOM 2111 C C . GLY A 1 258 ? 5.454 -5.853 -15.245 1.00 37.88 258 GLY A C 1
ATOM 2112 O O . GLY A 1 258 ? 4.660 -6.468 -14.523 1.00 37.88 258 GLY A O 1
ATOM 2113 N N . PHE A 1 259 ? 5.162 -4.662 -15.765 1.00 46.72 259 PHE A N 1
ATOM 2114 C CA . PHE A 1 259 ? 3.819 -4.092 -15.762 1.00 46.72 259 PHE A CA 1
ATOM 2115 C C . PHE A 1 259 ? 2.929 -4.845 -16.763 1.00 46.72 259 PHE A C 1
ATOM 2117 O O . PHE A 1 259 ? 2.561 -4.337 -17.817 1.00 46.72 259 PHE A O 1
ATOM 2124 N N . ALA A 1 260 ? 2.509 -6.060 -16.413 1.00 48.09 260 ALA A N 1
ATOM 2125 C CA . ALA A 1 260 ? 1.422 -6.713 -17.129 1.00 48.09 260 ALA A CA 1
ATOM 2126 C C . ALA A 1 260 ? 0.093 -6.013 -16.790 1.00 48.09 260 ALA A C 1
ATOM 2128 O O . ALA A 1 260 ? -0.130 -5.628 -15.648 1.00 48.09 260 ALA A O 1
ATOM 2129 N N . LYS A 1 261 ? -0.878 -5.949 -17.710 1.00 45.75 261 LYS A N 1
ATOM 2130 C CA . LYS A 1 261 ? -2.266 -5.509 -17.411 1.00 45.75 261 LYS A CA 1
ATOM 2131 C C . LYS A 1 261 ? -2.852 -6.149 -16.134 1.00 45.75 261 LYS A C 1
ATOM 2133 O O . LYS A 1 261 ? -3.663 -5.547 -15.432 1.00 45.75 261 LYS A O 1
ATOM 2138 N N . ALA A 1 262 ? -2.427 -7.377 -15.830 1.00 48.47 262 ALA A N 1
ATOM 2139 C CA . ALA A 1 262 ? -2.786 -8.097 -14.617 1.00 48.47 262 ALA A CA 1
ATOM 2140 C C . ALA A 1 262 ? -2.230 -7.465 -13.321 1.00 48.47 262 ALA A C 1
ATOM 2142 O O . ALA A 1 262 ? -2.867 -7.615 -12.283 1.00 48.47 262 ALA A O 1
ATOM 2143 N N . SER A 1 263 ? -1.094 -6.756 -13.344 1.00 63.47 263 SER A N 1
ATOM 2144 C CA . SER A 1 263 ? -0.480 -6.129 -12.161 1.00 63.47 263 SER A CA 1
ATOM 2145 C C . SER A 1 263 ? -1.287 -4.934 -11.651 1.00 63.47 263 SER A C 1
ATOM 2147 O O . SER A 1 263 ? -1.526 -4.842 -10.451 1.00 63.47 263 SER A O 1
ATOM 2149 N N . ILE A 1 264 ? -1.817 -4.089 -12.543 1.00 64.44 264 ILE A N 1
ATOM 2150 C CA . ILE A 1 264 ? -2.665 -2.940 -12.170 1.00 64.44 264 ILE A CA 1
ATOM 2151 C C . ILE A 1 264 ? -3.974 -3.416 -11.526 1.00 64.44 264 ILE A C 1
ATOM 2153 O O . ILE A 1 264 ? -4.399 -2.893 -10.497 1.00 64.44 264 ILE A O 1
ATOM 2157 N N . ILE A 1 265 ? -4.610 -4.442 -12.102 1.00 65.50 265 ILE A N 1
ATOM 2158 C CA . ILE A 1 265 ? -5.842 -5.019 -11.543 1.00 65.50 265 ILE A CA 1
ATOM 2159 C C . ILE A 1 265 ? -5.554 -5.658 -10.180 1.00 65.50 265 ILE A C 1
ATOM 2161 O O . ILE A 1 265 ? -6.281 -5.391 -9.224 1.00 65.50 265 ILE A O 1
ATOM 2165 N N . LYS A 1 266 ? -4.473 -6.445 -10.062 1.00 67.44 266 LYS A N 1
ATOM 2166 C CA . LYS A 1 266 ? -4.031 -7.025 -8.783 1.00 67.44 266 LYS A CA 1
ATOM 2167 C C . LYS A 1 266 ? -3.780 -5.942 -7.736 1.00 67.44 266 LYS A C 1
ATOM 2169 O O . LYS A 1 266 ? -4.251 -6.084 -6.613 1.00 67.44 266 LYS A O 1
ATOM 2174 N N . TYR A 1 267 ? -3.115 -4.851 -8.107 1.00 71.25 267 TYR A N 1
ATOM 2175 C CA . TYR A 1 267 ? -2.853 -3.725 -7.214 1.00 71.25 267 TYR A CA 1
ATOM 21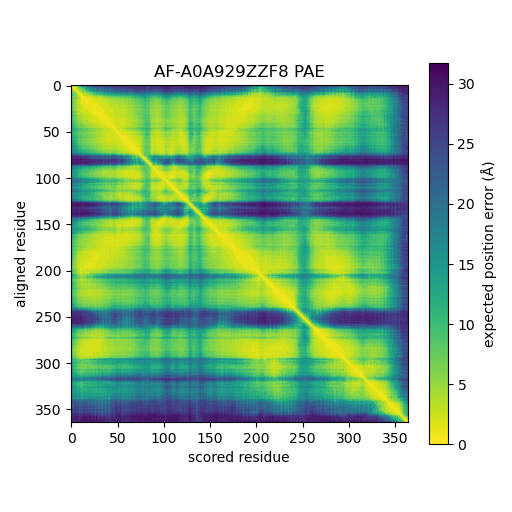76 C C . TYR A 1 267 ? -4.143 -3.104 -6.670 1.00 71.25 267 TYR A C 1
ATOM 2178 O O . TYR A 1 267 ? -4.315 -2.978 -5.45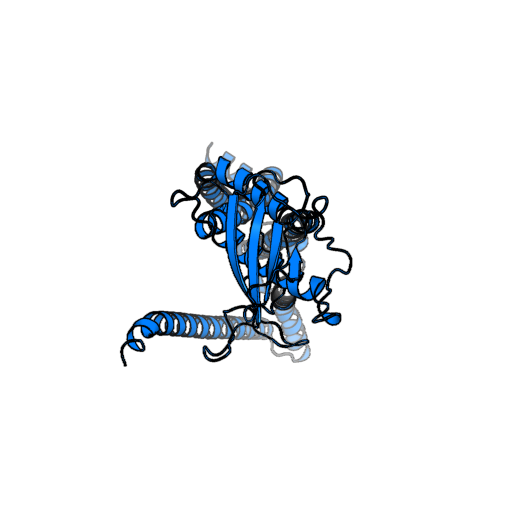7 1.00 71.25 267 TYR A O 1
ATOM 2186 N N . ILE A 1 268 ? -5.091 -2.782 -7.556 1.00 74.94 268 ILE A N 1
ATOM 2187 C CA . ILE A 1 268 ? -6.389 -2.223 -7.154 1.00 74.94 268 ILE A CA 1
ATOM 2188 C C . ILE A 1 268 ? -7.136 -3.209 -6.248 1.00 74.94 268 ILE A C 1
ATOM 2190 O O . ILE A 1 268 ? -7.697 -2.800 -5.233 1.00 74.94 268 ILE A O 1
ATOM 2194 N N . MET A 1 269 ? -7.116 -4.507 -6.570 1.00 75.62 269 MET A N 1
ATOM 2195 C CA . MET A 1 269 ? -7.738 -5.540 -5.736 1.00 75.62 269 MET A CA 1
ATOM 2196 C C . MET A 1 269 ? -7.082 -5.649 -4.356 1.00 75.62 269 MET A C 1
ATOM 2198 O O . MET A 1 269 ? -7.795 -5.829 -3.373 1.00 75.62 269 MET A O 1
ATOM 2202 N N . VAL A 1 270 ? -5.760 -5.506 -4.250 1.00 78.00 270 VAL A N 1
ATOM 2203 C CA . VAL A 1 270 ? -5.058 -5.546 -2.958 1.00 78.00 270 VAL A CA 1
ATOM 2204 C C . VAL A 1 270 ? -5.373 -4.319 -2.115 1.00 78.00 270 VAL A C 1
ATOM 2206 O O . VAL A 1 270 ? -5.646 -4.469 -0.925 1.00 78.00 270 VAL A O 1
ATOM 2209 N N . ILE A 1 271 ? -5.421 -3.121 -2.699 1.00 79.44 271 ILE A N 1
ATOM 2210 C CA . ILE A 1 271 ? -5.812 -1.922 -1.947 1.00 79.44 271 ILE A CA 1
ATOM 2211 C C . ILE A 1 271 ? -7.275 -2.011 -1.518 1.00 79.44 271 ILE A C 1
ATOM 2213 O O . ILE A 1 271 ? -7.577 -1.965 -0.326 1.00 79.44 271 ILE A O 1
ATOM 2217 N N . VAL A 1 272 ? -8.187 -2.149 -2.481 1.00 80.31 272 VAL A N 1
ATOM 2218 C CA . VAL A 1 272 ? -9.632 -2.028 -2.239 1.00 80.31 272 VAL A CA 1
ATOM 2219 C C . VAL A 1 272 ? -10.192 -3.260 -1.531 1.00 80.31 272 VAL A C 1
ATOM 2221 O O . VAL A 1 272 ? -11.072 -3.131 -0.686 1.00 80.31 272 VAL A O 1
ATOM 2224 N N . GLY A 1 273 ? -9.695 -4.452 -1.861 1.00 77.50 273 GLY A N 1
ATOM 2225 C CA . GLY A 1 273 ? -10.143 -5.720 -1.281 1.00 77.50 273 GLY A CA 1
ATOM 2226 C C . GLY A 1 273 ? -9.333 -6.187 -0.071 1.00 77.50 273 GLY A C 1
ATOM 2227 O O . GLY A 1 273 ? -9.825 -7.018 0.687 1.00 77.50 273 GLY A O 1
ATOM 2228 N N . GLY A 1 274 ? -8.120 -5.663 0.128 1.00 80.50 274 GLY A N 1
ATOM 2229 C CA . GLY A 1 274 ? -7.224 -6.055 1.219 1.00 80.50 274 GLY A CA 1
ATOM 2230 C C . GLY A 1 274 ? -6.989 -4.930 2.223 1.00 80.50 274 GLY A C 1
ATOM 2231 O O . GLY A 1 274 ? -7.544 -4.948 3.321 1.00 80.50 274 GLY A O 1
ATOM 2232 N N . VAL A 1 275 ? -6.171 -3.942 1.852 1.00 81.69 275 VAL A N 1
ATOM 2233 C CA . VAL A 1 275 ? -5.654 -2.909 2.770 1.00 81.69 275 VAL A CA 1
ATOM 2234 C C . VAL A 1 275 ? -6.770 -2.073 3.390 1.00 81.69 275 VAL A C 1
ATOM 2236 O O . VAL A 1 275 ? -6.794 -1.883 4.604 1.00 81.69 275 VAL A O 1
ATOM 2239 N N . ILE A 1 276 ? -7.715 -1.582 2.588 1.00 87.88 276 ILE A N 1
ATOM 2240 C CA . ILE A 1 276 ? -8.765 -0.677 3.071 1.00 87.88 276 ILE A CA 1
ATOM 2241 C C . ILE A 1 276 ? -9.746 -1.384 4.021 1.00 87.88 276 ILE A C 1
ATOM 2243 O O . ILE A 1 276 ? -9.946 -0.874 5.131 1.00 87.88 276 ILE A O 1
ATOM 2247 N N . PRO A 1 277 ? -10.304 -2.566 3.682 1.00 89.06 277 PRO A N 1
ATOM 2248 C CA . PRO A 1 277 ? -11.092 -3.356 4.627 1.00 89.06 277 PRO A CA 1
ATOM 2249 C C . PRO A 1 277 ? -10.321 -3.669 5.908 1.00 89.06 277 PRO A C 1
ATOM 2251 O O . PRO A 1 277 ? -10.891 -3.660 7.000 1.00 89.06 277 PRO A O 1
ATOM 2254 N N . PHE A 1 278 ? -9.013 -3.893 5.796 1.00 85.38 278 PHE A N 1
ATOM 2255 C CA . PHE A 1 278 ? -8.167 -4.196 6.937 1.00 85.38 278 PHE A CA 1
ATOM 2256 C C . PHE A 1 278 ? -7.931 -2.991 7.866 1.00 85.38 278 PHE A C 1
ATOM 2258 O O . PHE A 1 278 ? -8.045 -3.117 9.092 1.00 85.38 278 PHE A O 1
ATOM 2265 N N . LEU A 1 279 ? -7.695 -1.800 7.309 1.00 86.31 279 LEU A N 1
ATOM 2266 C CA . LEU A 1 279 ? -7.633 -0.545 8.068 1.00 86.31 279 LEU A CA 1
ATOM 2267 C C . LEU A 1 279 ? -8.971 -0.241 8.751 1.00 86.31 279 LEU A C 1
ATOM 2269 O O . LEU A 1 279 ? -9.001 0.145 9.920 1.00 86.31 279 LEU A O 1
ATOM 2273 N N . GLN A 1 280 ? -10.085 -0.473 8.058 1.00 90.12 280 GLN A N 1
ATOM 2274 C CA . GLN A 1 280 ? -11.429 -0.347 8.618 1.00 90.12 280 GLN A CA 1
ATOM 2275 C C . GLN A 1 280 ? -11.682 -1.339 9.759 1.00 90.12 280 GLN A C 1
ATOM 2277 O O . GLN A 1 280 ? -12.241 -0.958 10.788 1.00 90.12 280 GLN A O 1
ATOM 2282 N N . PHE A 1 281 ? -11.247 -2.590 9.615 1.00 89.56 281 PHE A N 1
ATOM 2283 C CA . PHE A 1 281 ? -11.348 -3.602 10.665 1.00 89.56 281 PHE A CA 1
ATOM 2284 C C . PHE A 1 281 ? -10.532 -3.221 11.907 1.00 89.56 281 PHE A C 1
ATOM 2286 O O . PHE A 1 281 ? -11.028 -3.292 13.033 1.00 89.56 281 PHE A O 1
ATOM 2293 N N . THR A 1 282 ? -9.315 -2.717 11.700 1.00 89.19 282 THR A N 1
ATOM 2294 C CA . THR A 1 282 ? -8.466 -2.184 12.772 1.00 89.19 282 THR A CA 1
ATOM 2295 C C . THR A 1 282 ? -9.127 -0.981 13.457 1.00 89.19 282 THR A C 1
ATOM 2297 O O . THR A 1 282 ? -9.182 -0.905 14.687 1.00 89.19 282 THR A O 1
ATOM 2300 N N . LEU A 1 283 ? -9.716 -0.064 12.684 1.00 89.75 283 LEU A N 1
ATOM 2301 C CA . LEU A 1 283 ? -10.470 1.067 13.221 1.00 89.75 283 LEU A CA 1
ATOM 2302 C C . LEU A 1 283 ? -11.679 0.604 14.050 1.00 89.75 283 LEU A C 1
ATOM 2304 O O . LEU A 1 283 ? -11.910 1.138 15.134 1.00 89.75 283 LEU A O 1
ATOM 2308 N N . LEU A 1 284 ? -12.422 -0.410 13.596 1.00 92.31 284 LEU A N 1
ATOM 2309 C CA . LEU A 1 284 ? -13.541 -0.991 14.350 1.00 92.31 284 LEU A CA 1
ATOM 2310 C C . LEU A 1 284 ? -13.101 -1.535 15.713 1.00 92.31 284 LEU A C 1
ATOM 2312 O O . LEU A 1 284 ? -13.797 -1.306 16.706 1.00 92.31 284 LEU A O 1
ATOM 2316 N N . PHE A 1 285 ? -11.944 -2.197 15.787 1.00 90.62 285 PHE A N 1
ATOM 2317 C CA . PHE A 1 285 ? -11.368 -2.639 17.058 1.00 90.62 285 PHE A CA 1
ATOM 2318 C C . PHE A 1 285 ? -11.117 -1.463 18.006 1.00 90.62 285 PHE A C 1
ATOM 2320 O O . PHE A 1 285 ? -11.578 -1.481 19.151 1.00 90.62 285 PHE A O 1
ATOM 2327 N N . PHE A 1 286 ? -10.470 -0.399 17.527 1.00 89.31 286 PHE A N 1
ATOM 2328 C CA . PHE A 1 286 ? -10.211 0.770 18.364 1.00 89.31 286 PHE A CA 1
ATOM 2329 C C . PHE A 1 286 ? -11.488 1.514 18.778 1.00 89.31 286 PHE A C 1
ATOM 2331 O O . PHE A 1 286 ? -11.568 2.013 19.901 1.00 89.31 286 PHE A O 1
ATOM 2338 N N . LEU A 1 287 ? -12.516 1.551 17.926 1.00 89.75 287 LEU A N 1
ATOM 2339 C CA . LEU A 1 287 ? -13.820 2.119 18.280 1.00 89.75 287 LEU A CA 1
ATOM 2340 C C . LEU A 1 287 ? -14.553 1.276 19.333 1.00 89.75 287 LEU A C 1
ATOM 2342 O O . LEU A 1 287 ? -15.195 1.843 20.224 1.00 89.75 287 LEU A O 1
ATOM 2346 N N . SER A 1 288 ? -14.430 -0.055 19.275 1.00 90.75 288 SER A N 1
ATOM 2347 C CA . SER A 1 288 ? -14.929 -0.955 20.324 1.00 90.75 288 SER A CA 1
ATOM 2348 C C . SER A 1 288 ? -14.195 -0.706 21.642 1.00 90.75 288 SER A C 1
ATOM 2350 O O . SER A 1 288 ? -14.830 -0.467 22.670 1.00 90.75 288 SER A O 1
ATOM 2352 N N . LEU A 1 289 ? -12.861 -0.649 21.613 1.00 86.38 289 LEU A N 1
ATOM 2353 C CA . LEU A 1 289 ? -12.046 -0.326 22.784 1.00 86.38 289 LEU A CA 1
ATOM 2354 C C . LEU A 1 289 ? -12.439 1.031 23.389 1.00 86.38 289 LEU A C 1
ATOM 2356 O O . LEU A 1 289 ? -12.707 1.118 24.587 1.00 86.38 289 LEU A O 1
ATOM 2360 N N . ALA A 1 290 ? -12.555 2.075 22.566 1.00 87.38 290 ALA A N 1
ATOM 2361 C CA . ALA A 1 290 ? -12.972 3.403 23.006 1.00 87.38 290 ALA A CA 1
ATOM 2362 C C . ALA A 1 290 ? -14.375 3.386 23.634 1.00 87.38 290 ALA A C 1
ATOM 2364 O O . ALA A 1 290 ? -14.603 4.035 24.655 1.00 87.38 290 ALA A O 1
ATOM 2365 N N . THR A 1 291 ? -15.313 2.626 23.061 1.00 88.69 291 THR A N 1
ATOM 2366 C CA . THR A 1 291 ? -16.669 2.470 23.609 1.00 88.69 291 THR A CA 1
ATOM 2367 C C . THR A 1 291 ? -16.638 1.796 24.979 1.00 88.69 291 THR A C 1
ATOM 2369 O O . THR A 1 291 ? -17.251 2.304 25.918 1.00 88.69 291 THR A O 1
ATOM 2372 N N . ARG A 1 292 ? -15.869 0.713 25.135 1.00 88.69 292 ARG A N 1
ATOM 2373 C CA . ARG A 1 292 ? -15.716 -0.002 26.412 1.00 88.69 292 ARG A CA 1
ATOM 2374 C C . ARG A 1 292 ? -15.054 0.865 27.482 1.00 88.69 292 ARG A C 1
ATOM 2376 O O . ARG A 1 292 ? -15.527 0.893 28.616 1.00 88.69 292 ARG A O 1
ATOM 2383 N N . ILE A 1 293 ? -14.001 1.608 27.130 1.00 85.44 293 ILE A N 1
ATOM 2384 C CA . ILE A 1 293 ? -13.326 2.534 28.053 1.00 85.44 293 ILE A CA 1
ATOM 2385 C C . ILE A 1 293 ? -14.311 3.599 28.547 1.00 85.44 293 ILE A C 1
ATOM 2387 O O . ILE A 1 293 ? -14.404 3.830 29.750 1.00 85.44 293 ILE A O 1
ATOM 2391 N N . LYS A 1 294 ? -15.088 4.204 27.640 1.00 86.12 294 LYS A N 1
ATOM 2392 C CA . LYS A 1 294 ? -16.097 5.215 27.995 1.00 86.12 294 LYS A CA 1
ATOM 2393 C C . LYS A 1 294 ? -17.269 4.655 28.801 1.00 86.12 294 LYS A C 1
ATOM 2395 O O . LYS A 1 294 ? -17.830 5.381 29.614 1.00 86.12 294 LYS A O 1
ATOM 2400 N N . TYR A 1 295 ? -17.665 3.406 28.550 1.00 87.38 295 TYR A N 1
ATOM 2401 C CA . TYR A 1 295 ? -18.716 2.721 29.309 1.00 87.38 295 TYR A CA 1
ATOM 2402 C C . TYR A 1 295 ? -18.263 2.397 30.742 1.00 87.38 295 TYR A C 1
ATOM 2404 O O . TYR A 1 295 ? -19.074 2.383 31.665 1.00 87.38 295 TYR A O 1
ATOM 2412 N N . GLY A 1 296 ? -16.960 2.173 30.932 1.00 81.50 296 GLY A N 1
ATOM 2413 C CA . GLY A 1 296 ? -16.385 1.707 32.189 1.00 81.50 296 GLY A CA 1
ATOM 2414 C C . GLY A 1 296 ? -16.410 0.181 32.295 1.00 81.50 296 GLY A C 1
ATOM 2415 O O . GLY A 1 296 ? -17.025 -0.513 31.491 1.00 81.50 296 GLY A O 1
ATOM 2416 N N . ASN A 1 297 ? -15.695 -0.369 33.282 1.00 81.56 297 ASN A N 1
ATOM 2417 C CA . ASN A 1 297 ? -15.577 -1.822 33.488 1.00 81.56 297 ASN A CA 1
ATOM 2418 C C . ASN A 1 297 ? -15.104 -2.619 32.254 1.00 81.56 297 ASN A C 1
ATOM 2420 O O . ASN A 1 297 ? -15.371 -3.815 32.158 1.00 81.56 297 ASN A O 1
ATOM 2424 N N . TRP A 1 298 ? -14.380 -1.984 31.327 1.00 78.56 298 TRP A N 1
ATOM 2425 C CA . TRP A 1 298 ? -13.877 -2.609 30.096 1.00 78.56 298 TRP A CA 1
ATOM 2426 C C . TRP A 1 298 ? -13.094 -3.904 30.358 1.00 78.56 298 TRP A C 1
ATOM 2428 O O . TRP A 1 298 ? -13.196 -4.856 29.590 1.00 78.56 298 TRP A O 1
ATOM 2438 N N . TYR A 1 299 ? -12.376 -3.948 31.484 1.00 77.06 299 TYR A N 1
ATOM 2439 C CA . TYR A 1 299 ? -11.579 -5.081 31.941 1.00 77.06 299 TYR A CA 1
ATOM 2440 C C . TYR A 1 299 ? -12.416 -6.327 32.259 1.00 77.06 299 TYR A C 1
ATOM 2442 O O . TYR A 1 299 ? -11.930 -7.442 32.089 1.00 77.06 299 TYR A O 1
ATOM 2450 N N . LYS A 1 300 ? -13.683 -6.158 32.670 1.00 81.81 300 LYS A N 1
ATOM 2451 C CA . LYS A 1 300 ? -14.579 -7.280 32.999 1.00 81.81 300 LYS A CA 1
ATOM 2452 C C . LYS A 1 300 ? -14.977 -8.088 31.769 1.00 81.81 300 LYS A C 1
ATOM 2454 O O . LYS A 1 300 ? -15.356 -9.244 31.901 1.00 81.81 300 LYS A O 1
ATOM 2459 N N . ASN A 1 301 ? -14.882 -7.487 30.583 1.00 84.06 301 ASN A N 1
ATOM 2460 C CA . ASN A 1 301 ? -15.141 -8.155 29.316 1.00 84.06 301 ASN A CA 1
ATOM 2461 C C . ASN A 1 301 ? -13.834 -8.562 28.615 1.00 84.06 301 ASN A C 1
ATOM 2463 O O . ASN A 1 301 ? -13.581 -8.199 27.462 1.00 84.06 301 ASN A O 1
ATOM 2467 N N . THR A 1 302 ? -12.982 -9.278 29.347 1.00 86.88 302 THR A N 1
ATOM 2468 C CA . THR A 1 302 ? -11.778 -9.944 28.833 1.00 86.88 302 THR A CA 1
ATOM 2469 C C . THR A 1 302 ? -11.854 -11.425 29.194 1.00 86.88 302 THR A C 1
ATOM 2471 O O . THR A 1 302 ? -12.330 -11.783 30.276 1.00 86.88 302 THR A O 1
ATOM 2474 N N . LEU A 1 303 ? -11.403 -12.295 28.294 1.00 88.06 303 LEU A N 1
ATOM 2475 C CA . LEU A 1 303 ? -11.285 -13.728 28.532 1.00 88.06 303 LEU A CA 1
ATOM 2476 C C . LEU A 1 303 ? -10.329 -14.000 29.699 1.00 88.06 303 LEU A C 1
ATOM 2478 O O . LEU A 1 303 ? -10.629 -14.849 30.531 1.00 88.06 303 LEU A O 1
ATOM 2482 N N . ILE A 1 304 ? -9.241 -13.235 29.828 1.00 86.50 304 ILE A N 1
ATOM 2483 C CA . ILE A 1 304 ? -8.307 -13.334 30.963 1.00 86.50 304 ILE A CA 1
ATOM 2484 C C . ILE A 1 304 ? -9.016 -13.058 32.293 1.00 86.50 304 ILE A C 1
ATOM 2486 O O . ILE A 1 304 ? -8.824 -13.804 33.252 1.00 86.50 304 ILE A O 1
ATOM 2490 N N . TYR A 1 305 ? -9.870 -12.032 32.364 1.00 86.81 305 TYR A N 1
ATOM 2491 C CA . TYR A 1 305 ? -10.657 -11.762 33.569 1.00 86.81 305 TYR A CA 1
ATOM 2492 C C . TYR A 1 305 ? -11.674 -12.876 33.844 1.00 86.81 305 TYR A C 1
ATOM 2494 O O . TYR A 1 305 ? -11.856 -13.272 34.995 1.00 86.81 305 TYR A O 1
ATOM 2502 N N . TYR A 1 306 ? -12.308 -13.422 32.804 1.00 86.94 306 TYR A N 1
ATOM 2503 C CA . TYR A 1 306 ? -13.243 -14.540 32.940 1.00 86.94 306 TYR A CA 1
ATOM 2504 C C . TYR A 1 306 ? -12.553 -15.808 33.470 1.00 86.94 306 TYR A C 1
ATOM 2506 O O . TYR A 1 306 ? -12.994 -16.378 34.467 1.00 86.94 306 TYR A O 1
ATOM 2514 N N . ILE A 1 307 ? -11.418 -16.193 32.876 1.00 87.88 307 ILE A N 1
ATOM 2515 C CA . ILE A 1 307 ? -10.581 -17.316 33.327 1.00 87.88 307 ILE A CA 1
ATOM 2516 C C . ILE A 1 307 ? -10.096 -17.074 34.757 1.00 87.88 307 ILE A C 1
ATOM 2518 O O . ILE A 1 307 ? -10.200 -17.958 35.603 1.00 87.88 307 ILE A O 1
ATOM 2522 N N . GLY A 1 308 ? -9.617 -15.864 35.052 1.00 86.62 308 GLY A N 1
ATOM 2523 C CA . GLY A 1 308 ? -9.184 -15.500 36.394 1.00 86.62 308 GLY A CA 1
ATOM 2524 C C . GLY A 1 308 ? -10.305 -15.613 37.425 1.00 86.62 308 GLY A C 1
ATOM 2525 O O . GLY A 1 308 ? -10.047 -16.036 38.547 1.00 86.62 308 GLY A O 1
ATOM 2526 N N . THR A 1 309 ? -11.545 -15.287 37.051 1.00 87.25 309 THR A N 1
ATOM 2527 C CA . THR A 1 309 ? -12.717 -15.426 37.933 1.00 87.25 309 THR A CA 1
ATOM 2528 C C . THR A 1 309 ? -13.003 -16.895 38.221 1.00 87.25 309 THR A C 1
ATOM 2530 O O . THR A 1 309 ? -13.080 -17.265 39.385 1.00 87.25 309 THR A O 1
ATOM 2533 N N . ILE A 1 310 ? -13.021 -17.751 37.193 1.00 89.88 310 ILE A N 1
ATOM 2534 C CA . ILE A 1 310 ? -13.201 -19.204 37.362 1.00 89.88 310 ILE A CA 1
ATOM 2535 C C . ILE A 1 310 ? -12.116 -19.798 38.268 1.00 89.88 310 ILE A C 1
ATOM 2537 O O . ILE A 1 310 ? -12.425 -20.570 39.171 1.00 89.88 310 ILE A O 1
ATOM 2541 N N . ILE A 1 311 ? -10.848 -19.439 38.046 1.00 88.56 311 ILE A N 1
ATOM 2542 C CA . ILE A 1 311 ? -9.731 -19.924 38.870 1.00 88.56 311 ILE A CA 1
ATOM 2543 C C . ILE A 1 311 ? -9.870 -19.424 40.311 1.00 88.56 311 ILE A C 1
ATOM 2545 O O . ILE A 1 311 ? -9.644 -20.191 41.244 1.00 88.56 311 ILE A O 1
ATOM 2549 N N . SER A 1 312 ? -10.250 -18.158 40.499 1.00 88.94 312 SER A N 1
ATOM 2550 C CA . SER A 1 312 ? -10.445 -17.595 41.835 1.00 88.94 312 SER A CA 1
ATOM 2551 C C . SER A 1 312 ? -11.568 -18.295 42.596 1.00 88.94 312 SER A C 1
ATOM 2553 O O . SER A 1 312 ? -11.387 -18.611 43.770 1.00 88.94 312 SER A O 1
ATOM 2555 N N . ASP A 1 313 ? -12.686 -18.584 41.926 1.00 89.81 313 ASP A N 1
ATOM 2556 C CA . ASP A 1 313 ? -13.831 -19.280 42.516 1.00 89.81 313 ASP A CA 1
ATOM 2557 C C . ASP A 1 313 ? -13.490 -20.744 42.835 1.00 89.81 313 ASP A C 1
ATOM 2559 O O . ASP A 1 313 ? -13.832 -21.243 43.907 1.00 89.81 313 ASP A O 1
ATOM 2563 N N . LEU A 1 314 ? -12.754 -21.420 41.943 1.00 90.56 314 LEU A N 1
ATOM 2564 C CA . LEU A 1 314 ? -12.308 -22.804 42.130 1.00 90.56 314 LEU A CA 1
ATOM 2565 C C . LEU A 1 314 ? -11.330 -22.946 43.305 1.00 90.56 314 LEU A C 1
ATOM 2567 O O . LEU A 1 314 ? -11.401 -23.915 44.059 1.00 90.56 314 LEU A O 1
ATOM 2571 N N . LEU A 1 315 ? -10.408 -21.993 43.445 1.00 89.94 315 LEU A N 1
ATOM 2572 C CA . LEU A 1 315 ? -9.335 -22.024 44.441 1.00 89.94 315 LEU A CA 1
ATOM 2573 C C . LEU A 1 315 ? -9.638 -21.181 45.693 1.00 89.94 315 LEU A C 1
ATOM 2575 O O . LEU A 1 315 ?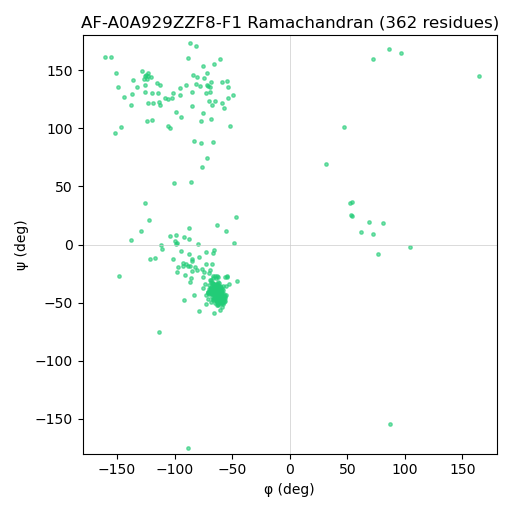 -8.809 -21.119 46.596 1.00 89.94 315 LEU A O 1
ATOM 2579 N N . GLN A 1 316 ? -10.803 -20.530 45.750 1.00 87.81 316 GLN A N 1
ATOM 2580 C CA . GLN A 1 316 ? -11.248 -19.654 46.844 1.00 87.81 316 GLN A CA 1
ATOM 2581 C C . GLN A 1 316 ? -10.254 -18.524 47.190 1.00 87.81 316 GLN A C 1
ATOM 2583 O O . GLN A 1 316 ? -10.092 -18.145 48.348 1.00 87.81 316 GLN A O 1
ATOM 2588 N N . ILE A 1 317 ? -9.588 -17.959 46.176 1.00 80.31 317 ILE A N 1
ATOM 2589 C CA . ILE A 1 317 ? -8.499 -16.968 46.336 1.00 80.31 317 ILE A CA 1
ATOM 2590 C C . ILE A 1 317 ? -9.050 -15.541 46.550 1.00 80.31 317 ILE A C 1
ATOM 2592 O O . ILE A 1 317 ? -8.362 -14.666 47.078 1.00 80.31 317 ILE A O 1
ATOM 2596 N N . GLY A 1 318 ? -10.312 -15.297 46.186 1.00 79.62 318 GLY A N 1
ATOM 2597 C CA . GLY A 1 318 ? -11.008 -14.024 46.390 1.00 79.62 318 GLY A CA 1
ATOM 2598 C C . GLY A 1 318 ? -11.006 -13.086 45.173 1.00 79.62 318 GLY A C 1
ATOM 2599 O O . GLY A 1 318 ? -10.258 -13.238 44.205 1.00 79.62 318 GLY A O 1
ATOM 2600 N N . GLY A 1 319 ? -11.873 -12.070 45.208 1.00 77.88 319 GLY A N 1
ATOM 2601 C CA . GLY A 1 319 ? -12.249 -11.262 44.034 1.00 77.88 319 GLY A CA 1
ATOM 2602 C C . GLY A 1 319 ? -11.155 -10.384 43.404 1.00 77.88 319 GLY A C 1
ATOM 2603 O O . GLY A 1 319 ? -11.382 -9.807 42.342 1.00 77.88 319 GLY A O 1
ATOM 2604 N N . TYR A 1 320 ? -9.972 -10.272 44.019 1.00 81.94 320 TYR A N 1
ATOM 2605 C CA . TYR A 1 320 ? -8.853 -9.471 43.497 1.00 81.94 320 TYR A CA 1
ATOM 2606 C C . TYR A 1 320 ? -7.991 -10.219 42.471 1.00 81.94 320 TYR A C 1
ATOM 2608 O O . TYR A 1 320 ? -7.342 -9.590 41.633 1.00 81.94 320 TYR A O 1
ATOM 2616 N N . PHE A 1 321 ? -8.008 -11.553 42.499 1.00 81.06 321 PHE A N 1
ATOM 2617 C CA . PHE A 1 321 ? -7.178 -12.396 41.636 1.00 81.06 321 PHE A CA 1
ATOM 2618 C C . PHE A 1 321 ? -7.396 -12.180 40.119 1.00 81.06 321 PHE A C 1
ATOM 2620 O O . PHE A 1 321 ? -6.405 -12.048 39.397 1.00 81.06 321 PHE A O 1
ATOM 2627 N N . PRO A 1 322 ? -8.635 -12.032 39.603 1.00 81.94 322 PRO A N 1
ATOM 2628 C CA . PRO A 1 322 ? -8.859 -11.798 38.172 1.00 81.94 322 PRO A CA 1
ATOM 2629 C C . PRO A 1 322 ? -8.293 -10.456 37.685 1.00 81.94 322 PRO A C 1
ATOM 2631 O O . PRO A 1 322 ? -7.790 -10.348 36.567 1.00 81.94 322 PRO A O 1
ATOM 2634 N N . VAL A 1 323 ? -8.350 -9.425 38.537 1.00 80.56 323 VAL A N 1
ATOM 2635 C CA . VAL A 1 323 ? -7.790 -8.097 38.244 1.00 80.56 323 VAL A CA 1
ATOM 2636 C C . VAL A 1 323 ? -6.263 -8.149 38.250 1.00 80.56 323 VAL A C 1
ATOM 2638 O O . VAL A 1 323 ? -5.634 -7.561 37.373 1.00 80.56 323 VAL A O 1
ATOM 2641 N N . PHE A 1 324 ? -5.669 -8.881 39.197 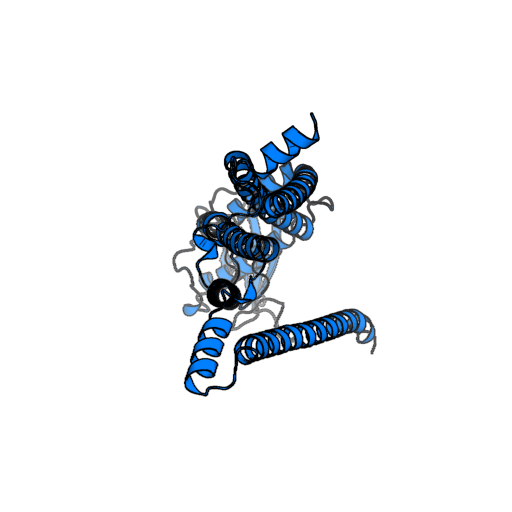1.00 83.88 324 PHE A N 1
ATOM 2642 C CA . PHE A 1 324 ? -4.224 -9.096 39.259 1.00 83.88 324 PHE A CA 1
ATOM 2643 C C . PHE A 1 324 ? -3.691 -9.809 38.008 1.00 83.88 324 PHE A C 1
ATOM 2645 O O . PHE A 1 324 ? -2.735 -9.327 37.402 1.00 83.88 324 PHE A O 1
ATOM 2652 N N . LEU A 1 325 ? -4.332 -10.904 37.580 1.00 81.56 325 LEU A N 1
ATOM 2653 C CA . LEU A 1 325 ? -3.935 -11.635 36.371 1.00 81.56 325 LEU A CA 1
ATOM 2654 C C . LEU A 1 325 ? -3.984 -10.755 35.122 1.00 81.56 325 LEU A C 1
ATOM 2656 O O . LEU A 1 325 ? -3.027 -10.722 34.348 1.00 81.56 325 LEU A O 1
ATOM 2660 N N . LEU A 1 326 ? -5.073 -10.004 34.948 1.00 80.50 326 LEU A N 1
ATOM 2661 C CA . LEU A 1 326 ? -5.196 -9.083 33.824 1.00 80.50 326 LEU A CA 1
ATOM 2662 C C . LEU A 1 326 ? -4.141 -7.969 33.886 1.00 80.50 326 LEU A C 1
ATOM 2664 O O . LEU A 1 326 ? -3.530 -7.651 32.868 1.00 80.50 326 LEU A O 1
ATOM 2668 N N . GLY A 1 327 ? -3.899 -7.394 35.068 1.00 78.88 327 GLY A N 1
ATOM 2669 C CA . GLY A 1 327 ? -2.873 -6.370 35.269 1.00 78.88 327 GLY A CA 1
ATOM 2670 C C . GLY A 1 327 ? -1.467 -6.880 34.952 1.00 78.88 327 GLY A C 1
ATOM 2671 O O . GLY A 1 327 ? -0.707 -6.191 34.274 1.00 78.88 327 GLY A O 1
ATOM 2672 N N . SER A 1 328 ? -1.146 -8.107 35.370 1.00 81.94 328 SER A N 1
ATOM 2673 C CA . SER A 1 328 ? 0.123 -8.765 35.051 1.00 81.94 328 SER A CA 1
ATOM 2674 C C . SER A 1 328 ? 0.278 -8.988 33.546 1.00 81.94 328 SER A C 1
ATOM 2676 O O . SER A 1 328 ? 1.308 -8.632 32.978 1.00 81.94 328 SER A O 1
ATOM 2678 N N . PHE A 1 329 ? -0.761 -9.493 32.875 1.00 80.62 329 PHE A N 1
ATOM 2679 C CA . PHE A 1 329 ? -0.745 -9.676 31.425 1.00 80.62 329 PHE A CA 1
ATOM 2680 C C . PHE A 1 329 ? -0.512 -8.355 30.679 1.00 80.62 329 PHE A C 1
ATOM 2682 O O . PHE A 1 329 ? 0.384 -8.270 29.841 1.00 80.62 329 PHE A O 1
ATOM 2689 N N . VAL A 1 330 ? -1.270 -7.304 31.014 1.00 79.12 330 VAL A N 1
ATOM 2690 C CA . VAL A 1 330 ? -1.113 -5.979 30.393 1.00 79.12 330 VAL A CA 1
ATOM 2691 C C . VAL A 1 330 ? 0.287 -5.419 30.645 1.00 79.12 330 VAL A C 1
ATOM 2693 O O . VAL A 1 330 ? 0.898 -4.898 29.714 1.00 79.12 330 VAL A O 1
ATOM 2696 N N . PHE A 1 331 ? 0.819 -5.559 31.863 1.00 79.19 331 PHE A N 1
ATOM 2697 C CA . PHE A 1 331 ? 2.182 -5.140 32.189 1.00 79.19 331 PHE A CA 1
ATOM 2698 C C . PHE A 1 331 ? 3.213 -5.819 31.283 1.00 79.19 331 PHE A C 1
ATOM 2700 O O . PHE A 1 331 ? 4.029 -5.127 30.680 1.00 79.19 331 PHE A O 1
ATOM 2707 N N . TRP A 1 332 ? 3.150 -7.145 31.132 1.00 78.69 332 TRP A N 1
ATOM 2708 C CA . TRP A 1 332 ? 4.092 -7.888 30.291 1.00 78.69 332 TRP A CA 1
ATOM 2709 C C . TRP A 1 332 ? 3.970 -7.537 28.806 1.00 78.69 332 TRP A C 1
ATOM 2711 O O . TRP A 1 332 ? 4.990 -7.402 28.131 1.00 78.69 332 TRP A O 1
ATOM 2721 N N . VAL A 1 333 ? 2.750 -7.322 28.304 1.00 76.00 333 VAL A N 1
ATOM 2722 C CA . VAL A 1 333 ? 2.522 -6.868 26.922 1.00 76.00 333 VAL A CA 1
ATOM 2723 C C . VAL A 1 333 ? 3.124 -5.479 26.696 1.00 76.00 333 VAL A C 1
ATOM 2725 O O . VAL A 1 333 ? 3.867 -5.282 25.736 1.00 76.00 333 VAL A O 1
ATOM 2728 N N . VAL A 1 334 ? 2.847 -4.519 27.584 1.00 73.88 334 VAL A N 1
ATOM 2729 C CA . VAL A 1 334 ? 3.395 -3.155 27.487 1.00 73.88 334 VAL A CA 1
ATOM 2730 C C . VAL A 1 334 ? 4.917 -3.172 27.610 1.00 73.88 334 VAL A C 1
ATOM 2732 O O . VAL A 1 334 ? 5.598 -2.523 26.821 1.00 73.88 334 VAL A O 1
ATOM 2735 N N . PHE A 1 335 ? 5.459 -3.944 28.553 1.00 75.69 335 PHE A N 1
ATOM 2736 C CA . PHE A 1 335 ? 6.898 -4.106 28.736 1.00 75.69 335 PHE A CA 1
ATOM 2737 C C . PHE A 1 335 ? 7.570 -4.654 27.472 1.00 75.69 335 PHE A C 1
ATOM 2739 O O . PHE A 1 335 ? 8.545 -4.073 27.001 1.00 75.69 335 PHE A O 1
ATOM 2746 N N . TYR A 1 336 ? 7.011 -5.708 26.869 1.00 76.06 336 TYR A N 1
ATOM 2747 C CA . TYR A 1 336 ? 7.510 -6.262 25.610 1.00 76.06 336 TYR A CA 1
ATOM 2748 C C . TYR A 1 336 ? 7.507 -5.222 24.479 1.00 76.06 336 TYR A C 1
ATOM 2750 O O . TYR A 1 336 ? 8.510 -5.069 23.780 1.00 76.06 336 TYR A O 1
ATOM 2758 N N . PHE A 1 337 ? 6.415 -4.464 24.328 1.00 72.12 337 PHE A N 1
ATOM 2759 C CA . PHE A 1 337 ? 6.325 -3.392 23.330 1.00 72.12 337 PHE A CA 1
ATOM 2760 C C . PHE A 1 337 ? 7.372 -2.295 23.546 1.00 72.12 337 PHE A C 1
ATOM 2762 O O . PHE A 1 337 ? 7.982 -1.843 22.579 1.00 72.12 337 PHE A O 1
ATOM 2769 N N . LEU A 1 338 ? 7.604 -1.875 24.793 1.00 69.81 338 LEU A N 1
ATOM 2770 C CA . LEU A 1 338 ? 8.606 -0.856 25.122 1.00 69.81 338 LEU A CA 1
ATOM 2771 C C . LEU A 1 338 ? 10.029 -1.334 24.816 1.00 69.81 338 LEU A C 1
ATOM 2773 O O . LEU A 1 338 ? 10.804 -0.576 24.234 1.00 69.81 338 LEU A O 1
ATOM 2777 N N . VAL A 1 339 ? 10.350 -2.589 25.146 1.00 75.06 339 VAL A N 1
ATOM 2778 C CA . VAL A 1 339 ? 11.643 -3.204 24.809 1.00 75.06 339 VAL A CA 1
ATOM 2779 C C . VAL A 1 339 ? 11.833 -3.256 23.292 1.00 75.06 339 VAL A C 1
ATOM 2781 O O . VAL A 1 339 ? 12.890 -2.864 22.798 1.00 75.06 339 VAL A O 1
ATOM 2784 N N . GLN A 1 340 ? 10.805 -3.665 22.540 1.00 68.31 340 GLN A N 1
ATOM 2785 C CA . GLN A 1 340 ? 10.885 -3.685 21.078 1.00 68.31 340 GLN A CA 1
ATOM 2786 C C . GLN A 1 340 ? 11.051 -2.292 20.475 1.00 68.31 340 GLN A C 1
ATOM 2788 O O . GLN A 1 340 ? 11.895 -2.097 19.604 1.00 68.31 340 GLN A O 1
ATOM 2793 N N . LEU A 1 341 ? 10.306 -1.297 20.964 1.00 66.88 341 LEU A N 1
ATOM 2794 C CA . LEU A 1 341 ? 10.452 0.089 20.519 1.00 66.88 341 LEU A CA 1
ATOM 2795 C C . LEU A 1 341 ? 11.890 0.593 20.731 1.00 66.88 341 LEU A C 1
ATOM 2797 O O . LEU A 1 341 ? 12.462 1.215 19.839 1.00 66.88 341 LEU A O 1
ATOM 2801 N N . GLN A 1 342 ? 12.496 0.281 21.881 1.00 68.25 342 GLN A N 1
ATOM 2802 C CA . GLN A 1 342 ? 13.891 0.616 22.177 1.00 68.25 342 GLN A CA 1
ATOM 2803 C C . GLN A 1 342 ? 14.866 -0.046 21.195 1.00 68.25 342 GLN A C 1
ATOM 2805 O O . GLN A 1 342 ? 15.759 0.626 20.679 1.00 68.25 342 GLN A O 1
ATOM 2810 N N . LEU A 1 343 ? 14.678 -1.336 20.900 1.00 64.81 343 LEU A N 1
ATOM 2811 C CA . LEU A 1 343 ? 15.500 -2.071 19.936 1.00 64.81 343 LEU A CA 1
ATOM 2812 C C . LEU A 1 343 ? 15.374 -1.495 18.518 1.00 64.81 343 LEU A C 1
ATOM 2814 O O . LEU A 1 343 ? 16.392 -1.321 17.850 1.00 64.81 343 LEU A O 1
ATOM 2818 N N . TYR A 1 344 ? 14.166 -1.127 18.076 1.00 64.44 344 TYR A N 1
ATOM 2819 C CA . TYR A 1 344 ? 13.954 -0.498 16.769 1.00 64.44 344 TYR A CA 1
ATOM 2820 C C . TYR A 1 344 ? 14.564 0.904 16.676 1.00 64.44 344 TYR A C 1
ATOM 2822 O O . TYR A 1 344 ? 15.134 1.245 15.642 1.00 64.44 344 TYR A O 1
ATOM 2830 N N . VAL A 1 345 ? 14.501 1.704 17.746 1.00 69.75 345 VAL A N 1
ATOM 2831 C CA . VAL A 1 345 ? 15.167 3.017 17.798 1.00 69.75 345 VAL A CA 1
ATOM 2832 C C . VAL A 1 345 ? 16.687 2.857 17.736 1.00 69.75 345 VAL A C 1
ATOM 2834 O O . VAL A 1 345 ? 17.339 3.561 16.967 1.00 69.75 345 VAL A O 1
ATOM 2837 N N . LEU A 1 346 ? 17.259 1.909 18.484 1.00 67.94 346 LEU A N 1
ATOM 2838 C CA . LEU A 1 346 ? 18.696 1.616 18.444 1.00 67.94 346 LEU A CA 1
ATOM 2839 C C . LEU A 1 346 ? 19.141 1.107 17.067 1.00 67.94 346 LEU A C 1
ATOM 2841 O O . LEU A 1 346 ? 20.169 1.552 16.562 1.00 67.94 346 LEU A O 1
ATOM 2845 N N . LEU A 1 347 ? 18.353 0.236 16.432 1.00 59.56 347 LEU A N 1
ATOM 2846 C CA . LEU A 1 347 ? 18.593 -0.227 15.064 1.00 59.56 347 LEU A CA 1
ATOM 2847 C C . LEU A 1 347 ? 18.502 0.927 14.056 1.00 59.56 347 LEU A C 1
ATOM 2849 O O . LEU A 1 347 ? 19.357 1.041 13.184 1.00 59.56 347 LEU A O 1
ATOM 2853 N N . GLY A 1 348 ? 17.511 1.809 14.192 1.00 57.34 348 GLY A N 1
ATOM 2854 C CA . GLY A 1 348 ? 17.362 2.998 13.354 1.00 57.34 348 GLY A CA 1
ATOM 2855 C C . GLY A 1 348 ? 18.546 3.957 13.486 1.00 57.34 348 GLY A C 1
ATOM 2856 O O . GLY A 1 348 ? 19.075 4.415 12.477 1.00 57.34 348 GLY A O 1
ATOM 2857 N N . ILE A 1 349 ? 19.024 4.200 14.711 1.00 69.19 349 ILE A N 1
ATOM 2858 C CA . ILE A 1 349 ? 20.235 4.993 14.973 1.00 69.19 349 ILE A CA 1
ATOM 2859 C C . ILE A 1 349 ? 21.471 4.302 14.390 1.00 69.19 349 ILE A C 1
ATOM 2861 O O . ILE A 1 349 ? 22.289 4.962 13.756 1.00 69.19 349 ILE A O 1
ATOM 2865 N N . PHE A 1 350 ? 21.607 2.985 14.554 1.00 69.06 350 PHE A N 1
ATOM 2866 C CA . PHE A 1 350 ? 22.712 2.220 13.977 1.00 69.06 350 PHE A CA 1
ATOM 2867 C C . PHE A 1 350 ? 22.729 2.313 12.446 1.00 69.06 350 PHE A C 1
ATOM 2869 O O . PHE A 1 350 ? 23.769 2.613 11.868 1.00 69.06 350 PHE A O 1
ATOM 2876 N N . LEU A 1 351 ? 21.583 2.122 11.788 1.00 57.81 351 LEU A N 1
ATOM 2877 C CA . LEU A 1 351 ? 21.445 2.246 10.335 1.00 57.81 351 LEU A CA 1
ATOM 2878 C C . LEU A 1 351 ? 21.688 3.682 9.857 1.00 57.81 351 LEU A C 1
ATOM 2880 O O . LEU A 1 351 ? 22.350 3.881 8.839 1.00 57.81 351 LEU A O 1
ATOM 2884 N N . PHE A 1 352 ? 21.228 4.680 10.613 1.00 63.38 352 PHE A N 1
ATOM 2885 C CA . PHE A 1 352 ? 21.514 6.089 10.356 1.00 63.38 352 PHE A CA 1
ATOM 2886 C C . PHE A 1 352 ? 23.023 6.369 10.438 1.00 63.38 352 PHE A C 1
ATOM 2888 O O . PHE A 1 352 ? 23.603 6.874 9.480 1.00 63.38 352 PHE A O 1
ATOM 2895 N N . ILE A 1 353 ? 23.700 5.950 11.510 1.00 68.88 353 ILE A N 1
ATOM 2896 C CA . ILE A 1 353 ? 25.158 6.094 11.663 1.00 68.88 353 ILE A CA 1
ATOM 2897 C C . ILE A 1 353 ? 25.904 5.333 10.558 1.00 68.88 353 ILE A C 1
ATOM 2899 O O . ILE A 1 353 ? 26.817 5.882 9.948 1.00 68.88 353 ILE A O 1
ATOM 2903 N N . ALA A 1 354 ? 25.496 4.102 10.241 1.00 58.03 354 ALA A N 1
ATOM 2904 C CA . ALA A 1 354 ? 26.101 3.296 9.183 1.00 58.03 354 ALA A CA 1
ATOM 2905 C C . ALA A 1 354 ? 25.921 3.924 7.788 1.00 58.03 354 ALA A C 1
ATOM 2907 O O . ALA A 1 354 ? 26.829 3.845 6.960 1.00 58.03 354 ALA A O 1
ATOM 2908 N N . SER A 1 355 ? 24.790 4.591 7.531 1.00 53.59 355 SER A N 1
ATOM 2909 C CA . SER A 1 355 ? 24.559 5.339 6.288 1.00 53.59 355 SER A CA 1
ATOM 2910 C C . SER A 1 355 ? 25.478 6.561 6.163 1.00 53.59 355 SER A C 1
ATOM 2912 O O . SER A 1 355 ? 25.974 6.844 5.074 1.00 53.59 355 SER A O 1
ATOM 2914 N N . TYR A 1 356 ? 25.801 7.211 7.286 1.00 49.50 356 TYR A N 1
ATOM 2915 C CA . TYR A 1 356 ? 26.741 8.335 7.360 1.00 49.50 356 TYR A CA 1
ATOM 2916 C C . TYR A 1 356 ? 28.215 7.923 7.476 1.00 49.50 356 TYR A C 1
ATOM 2918 O O . TYR A 1 356 ? 29.084 8.772 7.300 1.00 49.50 356 TYR A O 1
ATOM 2926 N N . ALA A 1 357 ? 28.522 6.653 7.753 1.00 47.56 357 ALA A N 1
ATOM 2927 C CA . ALA A 1 357 ? 29.894 6.146 7.844 1.00 47.56 357 ALA A CA 1
ATOM 2928 C C . ALA A 1 357 ? 30.472 5.697 6.485 1.00 47.56 357 ALA A C 1
ATOM 2930 O O . ALA A 1 357 ? 31.691 5.624 6.329 1.00 47.56 357 ALA A O 1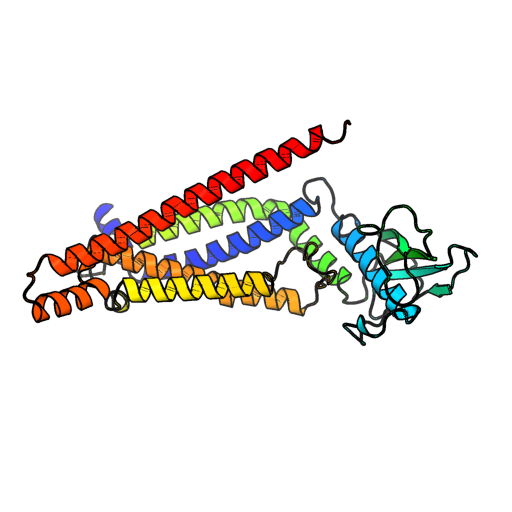
ATOM 2931 N N . ARG A 1 358 ? 29.627 5.447 5.472 1.00 41.53 358 ARG A N 1
ATOM 2932 C CA . ARG A 1 358 ? 30.076 5.090 4.110 1.00 41.53 358 ARG A CA 1
ATOM 2933 C C . ARG A 1 358 ? 30.917 6.154 3.373 1.00 41.53 358 ARG A C 1
ATOM 2935 O O . ARG A 1 358 ? 31.757 5.734 2.584 1.00 41.53 358 ARG A O 1
ATOM 2942 N N . PRO A 1 359 ? 30.803 7.477 3.610 1.00 43.97 359 PRO A N 1
ATOM 2943 C CA . PRO A 1 359 ? 31.693 8.457 2.984 1.00 43.97 359 PRO A CA 1
ATOM 2944 C C . PRO A 1 359 ? 33.122 8.449 3.554 1.00 43.97 359 PRO A C 1
ATOM 2946 O O . PRO A 1 359 ? 34.012 9.007 2.925 1.00 43.97 359 PRO A O 1
ATOM 2949 N N . PHE A 1 360 ? 33.367 7.849 4.728 1.00 35.81 360 PHE A N 1
ATOM 2950 C CA . PHE A 1 360 ? 34.675 7.928 5.399 1.00 35.81 360 PHE A CA 1
ATOM 2951 C C . PHE A 1 360 ? 35.621 6.763 5.055 1.00 35.81 360 PHE A C 1
ATOM 2953 O O . PHE A 1 360 ? 36.825 6.865 5.261 1.00 35.81 360 PHE A O 1
ATOM 2960 N N . LEU A 1 361 ? 35.092 5.671 4.493 1.00 38.38 361 LEU A N 1
ATOM 2961 C CA . LEU A 1 361 ? 35.856 4.476 4.102 1.00 38.38 361 LEU A CA 1
ATOM 2962 C C . LEU A 1 361 ? 36.218 4.430 2.608 1.00 38.38 361 LEU A C 1
ATOM 2964 O O . LEU A 1 361 ? 36.862 3.485 2.177 1.00 38.38 361 LEU A O 1
ATOM 2968 N N . ALA A 1 362 ? 35.843 5.445 1.823 1.00 36.31 362 ALA A N 1
ATOM 2969 C CA . ALA A 1 362 ? 36.234 5.577 0.415 1.00 36.31 362 ALA A CA 1
ATOM 2970 C C . ALA A 1 362 ? 37.527 6.405 0.206 1.00 36.31 362 ALA A C 1
ATOM 2972 O O . ALA A 1 362 ? 37.889 6.694 -0.932 1.00 36.31 362 ALA A O 1
ATOM 2973 N N . CYS A 1 363 ? 38.213 6.800 1.288 1.00 36.28 363 CYS A N 1
ATOM 2974 C CA . CYS A 1 363 ? 39.454 7.591 1.254 1.00 36.28 363 CYS A CA 1
ATOM 2975 C C . CYS A 1 363 ? 40.657 6.926 1.955 1.00 36.28 363 CYS A C 1
ATOM 2977 O O . CYS A 1 363 ? 41.622 7.615 2.288 1.00 36.28 363 CYS A O 1
ATOM 2979 N N . VAL A 1 364 ? 40.635 5.606 2.142 1.00 36.00 364 VAL A N 1
ATOM 2980 C CA . VAL A 1 364 ? 41.828 4.785 2.423 1.00 36.00 364 VAL A CA 1
ATOM 2981 C C . VAL A 1 364 ? 41.822 3.639 1.431 1.00 36.00 364 VAL A C 1
ATOM 2983 O O . VAL A 1 364 ? 42.903 3.355 0.873 1.00 36.00 364 VAL A O 1
#

Foldseek 3Di:
DVVVVVLCLLQDPVNLVVLLVLLLVLVLLQVVLVLLLVQCVQQCLVVPDQFSQVGPVVVVVLQLVLLVVCCVVVVLAPPPCPDPPQQCAPQADQKWKWKAFPVVRDTDDTRDDAPDFSHKDKFFWFDGSHDTDGDPPDDPPGDTGIIMIMTGHPDDNHPWLSVLSRVVNNVSSVCVPVSVVSNVVSVVSNVVSLVSLLSSQQRHPPDPFGHADPVLLQQLVVLVVVLVVLVVVVVVCCVVVNDLRPDWDDDDPSDTPGPDPVSVVVNCCCSNVNVSVSVSSVSVSVSSVSSLVRVPPSLCRHPLLVVQVVVCVVVVVDDCRSVVRSVVVVVVVVVVVVVVVVVVVVVVVVVVVVVVCVVVVVPD

Mean predicted aligned error: 11.89 Å

Radius of gyration: 28.98 Å; Cα contacts (8 Å, |Δi|>4): 412; chains: 1; bounding box: 74×49×85 Å

pLDDT: mean 77.19, std 16.16, range [28.19, 96.19]

Secondary structure (DSSP, 8-state):
-HHHHHHHHHH-HHHHHHHHHHHHHHHHHHHHHHHHHHHHHHTTTTTT--SGGGSHHHHHHHHHHHHHHHHHHTT--TT--S-TT---STTT-SEEEEEEETTT--EEEE----SSEEEEEEEEEB-STT--B-TTSS-TTSPPSEEEEEEEESS--S-SHHHHHHHHHHHHHHHTTTHHHHHHHHHHHHHHHHHHHHHHTT--TT-SS----SGGGS-HHHHHHHHHHHHHHHHHHHHHH----SS---SSTT------HHHHHHHHHHIIIIIHHHHHHHHHHHHHHHHHHHHS-GGGGSHHHHHHHHHHHHHT--TTHHHHHHHHHHHHHHHHHHHHHHHHHHHHHHHHHHHHHTTTSS--